Protein AF-A0A7M5XB17-F1 (afdb_monomer)

Radius of gyration: 28.09 Å; Cα contacts (8 Å, |Δi|>4): 141; chains: 1; bounding box: 63×105×48 Å

pLDDT: mean 83.52, std 18.63, range [27.09, 98.06]

Foldseek 3Di:
DDDDDDDDDDDDDDDDDPDDDDDPVRVVVVVVVVVVVVVLVVLVVQLVVQLPDVVRPLVSLVVSCPPPCHNVALVSCLRNLCVNLVHDPVPFDDDDPPVVLVVLLVPDPCNVVLLVLLVVCLVVDDDPPDPVVSVVLSVLLSSLVSVLCSVCVQFADDRCLSVQLSVLCVRNNRRVSSRSSNSCCVPVCVQVRHPDCPSVVVVVVVVLVVCCVVPVPVSVVVVD

Sequence (224 aa):
MNTAASKKRTTSSTKSKTGKQPTRHSARHDVASQQKETQIRKKIKRLNDALDGDPVDIELLRRMMITADGSVTDDLRCKVWPKLLNVDVFNKPKKKKADEELKEFQSNIWWHQVNLDVSRAHRRFPVGSRMSRKRVLQQQLTNIIMRVLCRHPELHYYQGYHDIAVTLLRVVGEELAFSLLEQLSTNHIRDFMDKNMNRTNRMLSLFYAVLSKVDQQLEQFLLR

Mean predicted aligned error: 10.63 Å

InterPro domains:
  IPR000195 Rab-GAP-TBC domain [PF00566] (74-222)
  IPR000195 Rab-GAP-TBC domain [PS50086] (71-224)
  IPR035969 Rab-GAP-TBC domain superfamily [SSF47923] (51-218)
  IPR045913 GTPase-activating protein TBC20/Gyp8-like [PTHR20913] (7-222)

Organism: NCBI:txid252671

Secondary structure (DSSP, 8-state):
--------------------PPPHHHHHHHHHHHHHHHHHHHHHHHHHHHHHSSS--HHHHHHHHHSTT-SS-HHHHHHHHHHHTT--SSS---PPPHHHHHHHHHHSTTHHHHHHHHHHGGGGSPTT--HHHHHHHHHHHHHHHHHHHHH-TTPPP-TTHHHHHHHHHHHH-HHHHHHHHHHIIIIITGGGGSSSTHHHHHHHHHHHHHHHHH-HHHHHHHH-

Solvent-accessible surface area (backbone atoms only — not comparable to full-atom values): 13473 Å² total; per-residue (Å²): 142,87,84,89,81,89,81,92,79,90,77,90,79,87,81,82,83,81,80,77,78,79,52,76,69,54,55,52,51,51,52,54,52,52,51,52,52,51,52,50,52,54,49,53,49,54,52,49,57,30,64,73,36,88,77,57,41,60,66,60,51,53,58,52,46,70,41,96,71,36,66,85,44,52,76,52,41,58,60,47,51,35,62,76,67,71,48,65,87,82,70,67,79,85,79,68,57,70,70,60,47,51,54,57,37,67,70,39,89,57,39,65,60,51,53,54,52,51,62,67,48,59,82,79,51,71,87,89,62,55,71,67,59,52,52,51,52,42,53,47,46,51,50,38,54,41,53,41,43,70,75,37,73,80,51,36,91,51,96,63,56,64,61,56,50,49,54,36,34,73,53,48,32,60,72,53,23,31,58,52,47,42,54,35,45,75,56,83,48,28,52,69,18,39,93,52,61,65,57,42,51,59,58,54,54,48,50,57,60,54,34,49,75,76,40,50,70,60,41,56,63,74,75,106

Structure (mmCIF, N/CA/C/O backbone):
data_AF-A0A7M5XB17-F1
#
_entry.id   AF-A0A7M5XB17-F1
#
loop_
_atom_site.group_PDB
_atom_site.id
_atom_site.type_symbol
_atom_site.label_atom_id
_atom_site.label_alt_id
_atom_site.label_comp_id
_atom_site.label_asym_id
_atom_site.label_entity_id
_atom_site.label_seq_id
_atom_site.pdbx_PDB_ins_code
_atom_site.Cartn_x
_atom_site.Cartn_y
_atom_site.Cartn_z
_atom_site.occupancy
_atom_site.B_iso_or_equiv
_atom_site.auth_seq_id
_atom_site.auth_comp_id
_atom_site.auth_asym_id
_atom_site.auth_atom_id
_atom_site.pdbx_PDB_model_num
ATOM 1 N N . MET A 1 1 ? -29.953 83.563 14.178 1.00 34.59 1 MET A N 1
ATOM 2 C CA . MET A 1 1 ? -29.031 82.458 13.845 1.00 34.59 1 MET A CA 1
ATOM 3 C C . MET A 1 1 ? -28.344 82.019 15.126 1.00 34.59 1 MET A C 1
ATOM 5 O O . MET A 1 1 ? -27.523 82.768 15.624 1.00 34.59 1 MET A O 1
ATOM 9 N N . ASN A 1 2 ? -28.736 80.882 15.703 1.00 27.09 2 ASN A N 1
ATOM 10 C CA . ASN A 1 2 ? -27.903 80.141 16.650 1.00 27.09 2 ASN A CA 1
ATOM 11 C C . ASN A 1 2 ? -28.349 78.679 16.665 1.00 27.09 2 ASN A C 1
ATOM 13 O O . ASN A 1 2 ? -29.540 78.373 16.704 1.00 27.09 2 ASN A O 1
ATOM 17 N N . THR A 1 3 ? -27.357 77.815 16.516 1.00 31.70 3 THR A N 1
ATOM 18 C CA . THR A 1 3 ? -27.447 76.429 16.067 1.00 31.70 3 THR A CA 1
ATOM 19 C C . THR A 1 3 ? -27.591 75.465 17.243 1.00 31.70 3 THR A C 1
ATOM 21 O O . THR A 1 3 ? -27.106 75.710 18.344 1.00 31.70 3 THR A O 1
ATOM 24 N N . ALA A 1 4 ? -28.283 74.362 16.972 1.00 32.06 4 ALA A N 1
ATOM 25 C CA . ALA A 1 4 ? -28.690 73.319 17.898 1.00 32.06 4 ALA A CA 1
ATOM 26 C C . ALA A 1 4 ? -27.535 72.476 18.472 1.00 32.06 4 ALA A C 1
ATOM 28 O O . ALA A 1 4 ? -26.568 72.164 17.779 1.00 32.06 4 ALA A O 1
ATOM 29 N N . ALA A 1 5 ? -27.726 72.000 19.708 1.00 32.62 5 ALA A N 1
ATOM 30 C CA . ALA A 1 5 ? -26.977 70.900 20.305 1.00 32.62 5 ALA A CA 1
ATOM 31 C C . ALA A 1 5 ? -27.921 69.765 20.741 1.00 32.62 5 ALA A C 1
ATOM 33 O O . ALA A 1 5 ? -29.011 69.973 21.271 1.00 32.62 5 ALA A O 1
ATOM 34 N N . SER A 1 6 ? -27.442 68.557 20.463 1.00 31.14 6 SER A N 1
ATOM 35 C CA . SER A 1 6 ? -28.065 67.236 20.527 1.00 31.14 6 SER A CA 1
ATOM 36 C C . SER A 1 6 ? -28.554 66.795 21.919 1.00 31.14 6 SER A C 1
ATOM 38 O O . SER A 1 6 ? -27.863 66.990 22.919 1.00 31.14 6 SER A O 1
ATOM 40 N N . LYS A 1 7 ? -29.688 66.076 21.977 1.00 34.50 7 LYS A N 1
ATOM 41 C CA . LYS A 1 7 ? -30.037 65.192 23.104 1.00 34.50 7 LYS A CA 1
ATOM 42 C C . LYS A 1 7 ? -30.633 63.868 22.611 1.00 34.50 7 LYS A C 1
ATOM 44 O O . LYS A 1 7 ? -31.582 63.831 21.834 1.00 34.50 7 LYS A O 1
ATOM 49 N N . LYS A 1 8 ? -30.006 62.789 23.089 1.00 32.56 8 LYS A N 1
ATOM 50 C CA . LYS A 1 8 ? -30.253 61.365 22.822 1.00 32.56 8 LYS A CA 1
ATOM 51 C C . LYS A 1 8 ? -31.700 60.951 23.109 1.00 32.56 8 LYS A C 1
ATOM 53 O O . LYS A 1 8 ? -32.247 61.307 24.149 1.00 32.56 8 LYS A O 1
ATOM 58 N N . ARG A 1 9 ? -32.255 60.095 22.245 1.00 30.69 9 ARG A N 1
ATOM 59 C CA . ARG A 1 9 ? -33.517 59.380 22.467 1.00 30.69 9 ARG A CA 1
ATOM 60 C C . ARG A 1 9 ? -33.259 57.875 22.374 1.00 30.69 9 ARG A C 1
ATOM 62 O O . ARG A 1 9 ? -32.914 57.353 21.319 1.00 30.69 9 ARG A O 1
ATOM 69 N N . THR A 1 10 ? -33.367 57.207 23.513 1.00 31.83 10 THR A N 1
ATOM 70 C CA . THR A 1 10 ? -33.374 55.752 23.674 1.00 31.83 10 THR A CA 1
ATOM 71 C C . THR A 1 10 ? -34.689 55.190 23.135 1.00 31.83 10 THR A C 1
ATOM 73 O O . THR A 1 10 ? -35.760 55.656 23.512 1.00 31.83 10 THR A O 1
ATOM 76 N N . THR A 1 11 ? -34.624 54.181 22.263 1.00 32.50 11 THR A N 1
ATOM 77 C CA . THR A 1 11 ? -35.778 53.331 21.937 1.00 32.50 11 THR A CA 1
ATOM 78 C C . THR A 1 11 ? -35.355 51.866 21.968 1.00 32.50 11 THR A C 1
ATOM 80 O O . THR A 1 11 ? -34.396 51.445 21.324 1.00 32.50 11 THR A O 1
ATOM 83 N N . SER A 1 12 ? -36.052 51.117 22.813 1.00 30.12 12 SER A N 1
ATOM 84 C CA . SER A 1 12 ? -36.003 49.674 22.987 1.00 30.12 12 SER A CA 1
ATOM 85 C C . SER A 1 12 ? -36.711 48.983 21.817 1.00 30.12 12 SER A C 1
ATOM 87 O O . SER A 1 12 ? -37.840 49.328 21.480 1.00 30.12 12 SER A O 1
ATOM 89 N N . SER A 1 13 ? -36.068 47.981 21.212 1.00 31.17 13 SER A N 1
ATOM 90 C CA . SER A 1 13 ? -36.695 47.081 20.237 1.00 31.17 13 SER A CA 1
ATOM 91 C C . SER A 1 13 ? -36.546 45.637 20.707 1.00 31.17 13 SER A C 1
ATOM 93 O O . SER A 1 13 ? -35.457 45.062 20.749 1.00 31.17 13 SER A O 1
ATOM 95 N N . THR A 1 14 ? -37.678 45.082 21.116 1.00 31.88 14 THR A N 1
ATOM 96 C CA . THR A 1 14 ? -37.918 43.709 21.546 1.00 31.88 14 THR A CA 1
ATOM 97 C C . THR A 1 14 ? -37.779 42.766 20.345 1.00 31.88 1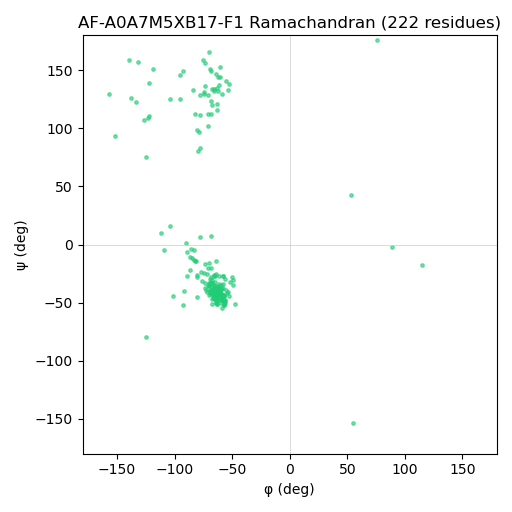4 THR A C 1
ATOM 99 O O . THR A 1 14 ? -38.609 42.785 19.440 1.00 31.88 14 THR A O 1
ATOM 102 N N . LYS A 1 15 ? -36.746 41.911 20.321 1.00 36.62 15 LYS A N 1
ATOM 103 C CA . LYS A 1 15 ? -36.663 40.785 19.371 1.00 36.62 15 LYS A CA 1
ATOM 104 C C . LYS A 1 15 ? -37.477 39.603 19.898 1.00 36.62 15 LYS A C 1
ATOM 106 O O . LYS A 1 15 ? -37.112 38.974 20.891 1.00 36.62 15 LYS A O 1
ATOM 111 N N . SER A 1 16 ? -38.566 39.296 19.205 1.00 32.31 16 SER A N 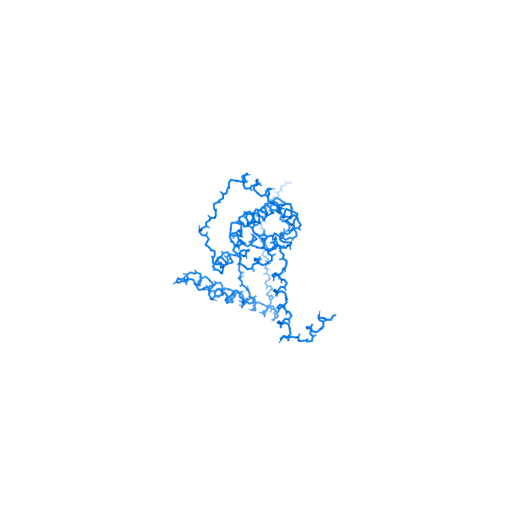1
ATOM 112 C CA . SER A 1 16 ? -39.373 38.089 19.363 1.00 32.31 16 SER A CA 1
ATOM 113 C C . SER A 1 16 ? -38.554 36.838 19.009 1.00 32.31 16 SER A C 1
ATOM 115 O O . SER A 1 16 ? -38.044 36.686 17.900 1.00 32.31 16 SER A O 1
ATOM 117 N N . LYS A 1 17 ? -38.419 35.916 19.969 1.00 41.28 17 LYS A N 1
ATOM 118 C CA . LYS A 1 17 ? -37.903 34.559 19.743 1.00 41.28 17 LYS A CA 1
ATOM 119 C C . LYS A 1 17 ? -39.033 33.692 19.184 1.00 41.28 17 LYS A C 1
ATOM 121 O O . LYS A 1 17 ? -39.838 33.165 19.943 1.00 41.28 17 LYS A O 1
ATOM 126 N N . THR A 1 18 ? -39.087 33.502 17.870 1.00 35.75 18 THR A N 1
ATOM 127 C CA . THR A 1 18 ? -39.872 32.411 17.275 1.00 35.75 18 THR A CA 1
ATOM 128 C C . THR A 1 18 ? -39.084 31.109 17.406 1.00 35.75 18 THR A C 1
ATOM 130 O O . THR A 1 18 ? -38.188 30.831 16.607 1.00 35.75 18 THR A O 1
ATOM 133 N N . GLY A 1 19 ? -39.393 30.320 18.436 1.00 43.94 19 GLY A N 1
ATOM 134 C CA . GLY A 1 19 ? -38.917 28.946 18.567 1.00 43.94 19 GLY A CA 1
ATOM 135 C C . GLY A 1 19 ? -39.606 28.052 17.539 1.00 43.94 19 GLY A C 1
ATOM 136 O O . GLY A 1 19 ? -40.758 27.671 17.721 1.00 43.94 19 GLY A O 1
ATOM 137 N N . LYS A 1 20 ? -38.910 27.714 16.449 1.00 47.75 20 LYS A N 1
ATOM 138 C CA . LYS A 1 20 ? -39.320 26.613 15.567 1.00 47.75 20 LYS A CA 1
ATOM 139 C C . LYS A 1 20 ? -39.080 25.297 16.312 1.00 47.75 20 LYS A C 1
ATOM 141 O O . LYS A 1 20 ? -37.931 24.949 16.568 1.00 47.75 20 LYS A O 1
ATOM 146 N N . GLN A 1 21 ? -40.150 24.584 16.667 1.00 49.44 21 GLN A N 1
ATOM 147 C CA . GLN A 1 21 ? -40.042 23.207 17.153 1.00 49.44 21 GLN A CA 1
ATOM 148 C C . GLN A 1 21 ? -39.475 22.313 16.036 1.00 49.44 21 GLN A C 1
ATOM 150 O O . GLN A 1 21 ? -39.919 22.423 14.888 1.00 49.44 21 GLN A O 1
ATOM 155 N N . PRO A 1 22 ? -38.499 21.439 16.334 1.00 51.62 22 PRO A N 1
ATOM 156 C CA . PRO A 1 22 ? -37.933 20.539 15.341 1.00 51.62 22 PRO A CA 1
ATOM 157 C C . PRO A 1 22 ? -38.999 19.541 14.877 1.00 51.62 22 PRO A C 1
ATOM 159 O O . PRO A 1 22 ? -39.710 18.934 15.677 1.00 51.62 22 PRO A O 1
ATOM 162 N N . THR A 1 23 ? -39.123 19.370 13.562 1.00 60.00 23 THR A N 1
ATOM 163 C CA . THR A 1 23 ? -40.040 18.393 12.968 1.00 60.00 23 THR A CA 1
ATOM 164 C C . THR A 1 23 ? -39.619 16.972 13.370 1.00 60.00 23 THR A C 1
ATOM 166 O O . THR A 1 23 ? -38.429 16.680 13.504 1.00 60.00 23 THR A O 1
ATOM 169 N N . ARG A 1 24 ? -40.577 16.045 13.541 1.00 58.78 24 ARG A N 1
ATOM 170 C CA . ARG A 1 24 ? -40.321 14.632 13.923 1.00 5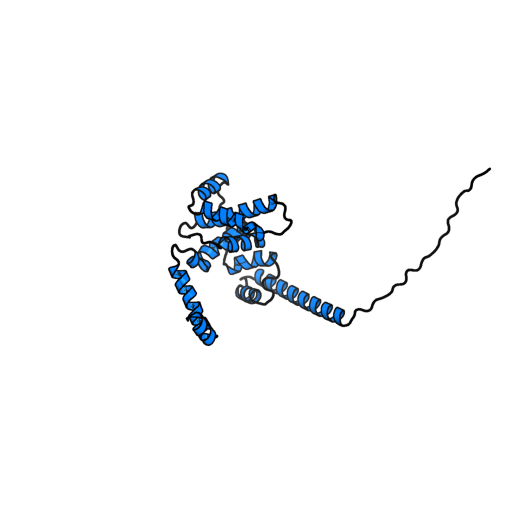8.78 24 ARG A CA 1
ATOM 171 C C . ARG A 1 24 ? -39.258 13.933 13.058 1.00 58.78 24 ARG A C 1
ATOM 173 O O . ARG A 1 24 ? -38.587 13.021 13.536 1.00 58.78 24 ARG A O 1
ATOM 180 N N . HIS A 1 25 ? -39.102 14.359 11.805 1.00 56.00 25 HIS A N 1
ATOM 181 C CA . HIS A 1 25 ? -38.084 13.849 10.887 1.00 56.00 25 HIS A CA 1
ATOM 182 C C . HIS A 1 25 ? -36.666 14.348 11.221 1.00 56.00 25 HIS A C 1
ATOM 184 O O . HIS A 1 25 ? -35.727 13.559 11.144 1.00 56.00 25 HIS A O 1
ATOM 190 N N . SER A 1 26 ? -36.522 15.609 11.653 1.00 61.66 26 SER A N 1
ATOM 191 C CA . SER A 1 26 ? -35.251 16.188 12.122 1.00 61.66 26 SER A CA 1
ATOM 192 C C . SER A 1 26 ? -34.786 15.496 13.400 1.00 61.66 26 SER A C 1
ATOM 194 O O . SER A 1 26 ? -33.663 15.014 13.467 1.00 61.66 26 SER A O 1
ATOM 196 N N . ALA A 1 27 ? -35.692 15.323 14.369 1.00 62.41 27 ALA A N 1
ATOM 197 C CA . ALA A 1 27 ? -35.365 14.685 15.644 1.00 62.41 27 ALA A CA 1
ATOM 198 C C . ALA A 1 27 ? -34.893 13.225 15.483 1.00 62.41 27 ALA A C 1
ATOM 200 O O . ALA A 1 27 ? -33.983 12.786 16.180 1.00 62.41 27 ALA A O 1
ATOM 201 N N . ARG A 1 28 ? -35.475 12.460 14.546 1.00 61.84 28 ARG A N 1
ATOM 202 C CA . ARG A 1 28 ? -35.026 11.086 14.245 1.00 61.84 28 ARG A CA 1
ATOM 203 C C . ARG A 1 28 ? -33.649 11.047 13.581 1.00 61.84 28 ARG A C 1
ATOM 205 O O . ARG A 1 28 ? -32.858 10.162 13.899 1.00 61.84 28 ARG A O 1
ATOM 212 N N . HIS A 1 29 ? -33.367 11.990 12.682 1.00 65.00 29 HIS A N 1
ATOM 213 C CA . HIS A 1 29 ? -32.057 12.107 12.045 1.00 65.00 29 HIS A CA 1
ATOM 214 C C . HIS A 1 29 ? -30.975 12.490 13.068 1.00 65.00 29 HIS A C 1
ATOM 216 O O . HIS A 1 29 ? -29.898 11.897 13.072 1.00 65.00 29 HIS A O 1
ATOM 222 N N . ASP A 1 30 ? -31.283 13.401 13.992 1.00 71.81 30 ASP A N 1
ATOM 223 C CA . ASP A 1 30 ? -30.366 13.827 15.056 1.00 71.81 30 ASP A CA 1
ATOM 224 C C . ASP A 1 30 ? -30.031 12.686 16.031 1.00 71.81 30 ASP A C 1
ATOM 226 O O . ASP A 1 30 ? -28.862 12.472 16.360 1.00 71.81 30 ASP A O 1
ATOM 230 N N . VAL A 1 31 ? -31.024 11.877 16.421 1.00 73.06 31 VAL A N 1
ATOM 231 C CA . VAL A 1 31 ? -30.808 10.701 17.285 1.00 73.06 31 VAL A CA 1
ATOM 232 C C . VAL A 1 31 ? -29.971 9.626 16.581 1.00 73.06 31 VAL A C 1
ATOM 234 O O . VAL A 1 31 ? -29.038 9.089 17.179 1.00 73.06 31 VAL A O 1
ATOM 237 N N . ALA A 1 32 ? -30.248 9.326 15.308 1.00 73.50 32 ALA A N 1
ATOM 238 C CA . ALA A 1 32 ? -29.462 8.357 14.538 1.00 73.50 32 ALA A CA 1
ATOM 239 C C . ALA A 1 32 ? -28.002 8.817 14.348 1.00 73.50 32 ALA A C 1
ATOM 241 O O . ALA A 1 32 ? -27.068 8.018 14.460 1.00 73.50 32 ALA A O 1
ATOM 242 N N . SER A 1 33 ? -27.798 10.120 14.133 1.00 75.44 33 SER A N 1
ATOM 243 C CA . SER A 1 33 ? -26.473 10.741 14.013 1.00 75.44 33 SER A CA 1
ATOM 244 C C . SER A 1 33 ? -25.676 10.632 15.318 1.00 75.44 33 SER A C 1
ATOM 246 O O . SER A 1 33 ? -24.521 10.204 15.306 1.00 75.44 33 SER A O 1
ATOM 248 N N . GLN A 1 34 ? -26.310 10.925 16.457 1.00 78.25 34 GLN A N 1
ATOM 249 C CA . GLN A 1 34 ? -25.699 10.800 17.787 1.00 78.25 34 GLN A CA 1
ATOM 250 C C . GLN A 1 34 ? -25.371 9.347 18.158 1.00 78.25 34 GLN A C 1
ATOM 252 O O . GLN A 1 34 ? -24.326 9.067 18.757 1.00 78.25 34 GLN A O 1
ATOM 257 N N . GLN A 1 35 ? -26.237 8.398 17.791 1.00 80.00 35 GLN A N 1
ATOM 258 C CA . GLN A 1 35 ? -25.988 6.973 18.014 1.00 80.00 35 GLN A CA 1
ATOM 259 C C . GLN A 1 35 ? -24.770 6.490 17.225 1.00 80.00 35 GLN A C 1
ATOM 261 O O . GLN A 1 35 ? -23.906 5.817 17.792 1.00 80.00 35 GLN A O 1
ATOM 266 N N . LYS A 1 36 ? -24.659 6.882 15.951 1.00 82.00 36 LYS A N 1
ATOM 267 C CA . LYS A 1 36 ? -23.503 6.559 15.110 1.00 82.00 36 LYS A CA 1
ATOM 268 C C . LYS A 1 36 ? -22.209 7.141 15.679 1.00 82.00 36 LYS A C 1
ATOM 270 O O . LYS A 1 36 ? -21.219 6.426 15.808 1.00 82.00 36 LYS A O 1
ATOM 275 N N . GLU A 1 37 ? -22.222 8.401 16.105 1.00 84.50 37 GLU A N 1
ATOM 276 C CA . GLU A 1 37 ? -21.055 9.032 16.727 1.00 84.50 37 GLU A CA 1
ATOM 277 C C . GLU A 1 37 ? -20.624 8.312 18.017 1.00 84.50 37 GLU A C 1
ATOM 279 O O . GLU A 1 37 ? -19.438 8.070 18.251 1.00 84.50 37 GLU A O 1
ATOM 284 N N . THR A 1 38 ? -21.588 7.887 18.834 1.00 86.94 38 THR A N 1
ATOM 285 C CA . THR A 1 38 ? -21.318 7.121 20.058 1.00 86.94 38 THR A CA 1
ATOM 286 C C . THR A 1 38 ? -20.684 5.762 19.751 1.00 86.94 38 THR A C 1
ATOM 288 O O . THR A 1 38 ? -19.745 5.350 20.437 1.00 86.94 38 THR A O 1
ATOM 291 N N . GLN A 1 39 ? -21.165 5.060 18.720 1.00 86.19 39 GLN A N 1
ATOM 292 C CA . GLN A 1 39 ? -20.574 3.793 18.276 1.00 86.19 39 GLN A CA 1
ATOM 293 C C . GLN A 1 39 ? -19.133 3.985 17.794 1.00 86.19 39 GLN A C 1
ATOM 295 O O . GLN A 1 39 ? -18.240 3.244 18.210 1.00 86.19 39 GLN A O 1
ATOM 300 N N . ILE A 1 40 ? -18.891 5.035 17.009 1.00 85.69 40 ILE A N 1
ATOM 301 C CA . ILE A 1 40 ? -17.561 5.403 16.527 1.00 85.69 40 ILE A CA 1
ATOM 302 C C . ILE A 1 40 ? -16.600 5.675 17.695 1.00 85.69 40 ILE A C 1
ATOM 304 O O . ILE A 1 40 ? -15.500 5.123 17.731 1.00 85.69 40 ILE A O 1
ATOM 308 N N . ARG A 1 41 ? -17.013 6.463 18.695 1.00 87.69 41 ARG A N 1
ATOM 309 C CA . ARG A 1 41 ? -16.187 6.757 19.882 1.00 87.69 41 ARG A CA 1
ATOM 310 C C . ARG A 1 41 ? -15.846 5.494 20.674 1.00 87.69 41 ARG A C 1
ATOM 312 O O . ARG A 1 41 ? -14.695 5.305 21.064 1.00 87.69 41 ARG A O 1
ATOM 319 N N . LYS A 1 42 ? -16.819 4.596 20.873 1.00 89.69 42 LYS A N 1
ATOM 320 C CA . LYS A 1 42 ? -16.593 3.294 21.529 1.00 89.69 42 LYS A CA 1
ATOM 321 C C . LYS A 1 42 ? -15.592 2.437 20.751 1.00 89.69 42 LYS A C 1
ATOM 323 O O . LYS A 1 42 ? -14.739 1.795 21.358 1.00 89.69 42 LYS A O 1
ATOM 328 N N . LYS A 1 43 ? -15.680 2.447 19.419 1.00 88.06 43 LYS A N 1
ATOM 329 C CA . LYS A 1 43 ? -14.755 1.739 18.531 1.00 88.06 43 LYS A CA 1
ATOM 330 C C . LYS A 1 43 ? -13.335 2.298 18.612 1.00 88.06 43 LYS A C 1
ATOM 332 O O . LYS A 1 43 ? -12.409 1.512 18.780 1.00 88.06 43 LYS A O 1
ATOM 337 N N . ILE A 1 44 ? -13.169 3.624 18.558 1.00 90.00 44 ILE A N 1
ATOM 338 C CA . ILE A 1 44 ? -11.865 4.286 18.740 1.00 90.00 44 ILE A CA 1
ATOM 339 C C . ILE A 1 44 ? -11.250 3.879 20.079 1.00 90.00 44 ILE A C 1
ATOM 341 O O . ILE A 1 44 ? -10.090 3.484 20.115 1.00 90.00 44 ILE A O 1
ATOM 345 N N . LYS A 1 45 ? -12.032 3.940 21.166 1.00 91.94 45 LYS A N 1
ATOM 346 C CA . LYS A 1 45 ? -11.551 3.569 22.499 1.00 91.94 45 LYS A CA 1
ATOM 347 C C . LYS A 1 45 ? -11.019 2.136 22.519 1.00 91.94 45 LYS A C 1
ATOM 349 O O . LYS A 1 45 ? -9.865 1.936 22.855 1.00 91.94 45 LYS A O 1
ATOM 354 N N . ARG A 1 46 ? -11.812 1.169 22.047 1.00 91.62 46 ARG A N 1
ATOM 355 C CA . ARG A 1 46 ? -11.395 -0.242 21.971 1.00 91.62 46 ARG A CA 1
ATOM 356 C C . ARG A 1 46 ? -10.143 -0.461 21.121 1.00 91.62 46 ARG A C 1
ATOM 358 O O . ARG A 1 46 ? -9.338 -1.315 21.458 1.00 91.62 46 ARG A O 1
ATOM 365 N N . LEU A 1 47 ? -10.000 0.270 20.013 1.00 92.12 47 LEU A N 1
ATOM 366 C CA . LEU A 1 47 ? -8.803 0.189 19.173 1.00 92.12 47 LEU A CA 1
ATOM 367 C C . LEU A 1 47 ? -7.564 0.717 19.904 1.00 92.12 47 LEU A C 1
ATOM 369 O O . LEU A 1 47 ? -6.517 0.095 19.803 1.00 92.12 47 LEU A O 1
ATOM 373 N N . ASN A 1 48 ? -7.677 1.827 20.638 1.00 93.12 48 ASN A N 1
ATOM 374 C CA . ASN A 1 48 ? -6.568 2.336 21.449 1.00 93.12 48 ASN A CA 1
ATOM 375 C C . ASN A 1 48 ? -6.242 1.383 22.604 1.00 93.12 48 ASN A C 1
ATOM 377 O O . ASN A 1 48 ? -5.089 1.010 22.742 1.00 93.12 48 ASN A O 1
ATOM 381 N N . ASP A 1 49 ? -7.250 0.896 23.336 1.00 94.31 49 ASP A N 1
ATOM 382 C CA . ASP A 1 49 ? -7.053 -0.074 24.422 1.00 94.31 49 ASP A CA 1
ATOM 383 C C . ASP A 1 49 ? -6.307 -1.332 23.914 1.00 94.31 49 ASP A C 1
ATOM 385 O O . ASP A 1 49 ? -5.419 -1.850 24.584 1.00 94.31 49 ASP A O 1
ATOM 389 N N . ALA A 1 50 ? -6.622 -1.799 22.698 1.00 94.00 50 ALA A N 1
ATOM 390 C CA . ALA A 1 50 ? -5.939 -2.925 22.055 1.00 94.00 50 ALA A CA 1
ATOM 391 C C . ALA A 1 50 ? -4.494 -2.610 21.627 1.00 94.00 50 ALA A C 1
ATOM 393 O O . ALA A 1 50 ? -3.643 -3.497 21.651 1.00 94.00 50 ALA A O 1
ATOM 394 N N . LEU A 1 51 ? -4.233 -1.370 21.195 1.00 92.88 51 LEU A N 1
ATOM 395 C CA . LEU A 1 51 ? -2.904 -0.887 20.806 1.00 92.88 51 LEU A CA 1
ATOM 396 C C . LEU A 1 51 ? -1.985 -0.665 22.011 1.00 92.88 51 LEU A C 1
ATOM 398 O O . LEU A 1 51 ? -0.779 -0.848 21.871 1.00 92.88 51 LEU A O 1
ATOM 402 N N . ASP A 1 52 ? -2.557 -0.265 23.146 1.00 93.94 52 ASP A N 1
ATOM 403 C CA . ASP A 1 52 ? -1.839 0.033 24.387 1.00 93.94 52 ASP A CA 1
ATOM 404 C C . ASP A 1 52 ? -1.580 -1.231 25.234 1.00 93.94 52 ASP A C 1
ATOM 406 O O . ASP A 1 52 ? -0.804 -1.188 26.187 1.00 93.94 52 ASP A O 1
ATOM 410 N N . GLY A 1 53 ? -2.218 -2.358 24.897 1.00 92.50 53 GLY A N 1
ATOM 411 C CA . GLY A 1 53 ? -1.996 -3.649 25.551 1.00 92.50 53 GLY A CA 1
ATOM 412 C C . GLY A 1 53 ? -0.616 -4.253 25.264 1.00 92.50 53 GLY A C 1
ATOM 413 O O . GLY A 1 53 ? -0.049 -4.056 24.187 1.00 92.50 53 GLY A O 1
ATOM 414 N N . ASP A 1 54 ? -0.104 -5.038 26.217 1.00 90.00 54 ASP A N 1
ATOM 415 C CA . ASP A 1 54 ? 1.137 -5.810 26.085 1.00 90.00 54 ASP A CA 1
ATOM 416 C C . ASP A 1 54 ? 0.886 -7.300 26.422 1.00 90.00 54 ASP A C 1
ATOM 418 O O . ASP A 1 54 ? 0.642 -7.625 27.588 1.00 90.00 54 ASP A O 1
ATOM 422 N N . PRO A 1 55 ? 0.873 -8.214 25.428 1.00 90.12 55 PRO A N 1
ATOM 423 C CA . PRO A 1 55 ? 1.095 -7.959 24.005 1.00 90.12 55 PRO A CA 1
ATOM 424 C C . PRO A 1 55 ? -0.100 -7.257 23.336 1.00 90.12 55 PRO A C 1
ATOM 426 O O . PRO A 1 55 ? -1.248 -7.395 23.759 1.00 90.12 55 PRO A O 1
ATOM 429 N N . VAL A 1 56 ? 0.170 -6.551 22.234 1.00 93.38 56 VAL A N 1
ATOM 430 C CA . VAL A 1 56 ? -0.863 -5.899 21.409 1.00 93.38 56 VAL A CA 1
ATOM 431 C C . VAL A 1 56 ? -1.867 -6.940 20.894 1.00 93.38 56 VAL A C 1
ATOM 433 O O . VAL A 1 56 ? -1.472 -7.930 20.274 1.00 93.38 56 VAL A O 1
ATOM 436 N N . ASP A 1 57 ? -3.170 -6.697 21.072 1.00 94.69 57 ASP A N 1
ATOM 437 C CA . ASP A 1 57 ? -4.231 -7.621 20.634 1.00 94.69 57 ASP A CA 1
ATOM 438 C C . ASP A 1 57 ? -4.504 -7.494 19.122 1.00 94.69 57 ASP A C 1
ATOM 440 O O . ASP A 1 57 ? -5.445 -6.836 18.664 1.00 94.69 57 ASP A O 1
ATOM 444 N N . ILE A 1 58 ? -3.654 -8.140 18.321 1.00 94.12 58 ILE A N 1
ATOM 445 C CA . ILE A 1 58 ? -3.735 -8.138 16.852 1.00 94.12 58 ILE A CA 1
ATOM 446 C C . ILE A 1 58 ? -5.069 -8.701 16.345 1.00 94.12 58 ILE A C 1
ATOM 448 O O . ILE A 1 58 ? -5.593 -8.229 15.332 1.00 94.12 58 ILE A O 1
ATOM 452 N N . GLU A 1 59 ? -5.641 -9.688 17.032 1.00 93.25 59 GLU A N 1
ATOM 453 C CA . GLU A 1 59 ? -6.874 -10.338 16.592 1.00 93.25 59 GLU A CA 1
ATOM 454 C C . GLU A 1 59 ? -8.085 -9.416 16.776 1.00 93.25 59 GLU A C 1
ATOM 456 O O . GLU A 1 59 ? -8.926 -9.282 15.881 1.00 93.25 59 GLU A O 1
ATOM 461 N N . LEU A 1 60 ? -8.148 -8.686 17.893 1.00 92.31 60 LEU A N 1
ATOM 462 C CA . LEU A 1 60 ? -9.138 -7.631 18.072 1.00 92.31 60 LEU A CA 1
ATOM 463 C C . LEU A 1 60 ? -8.975 -6.526 17.027 1.00 92.31 60 LEU A C 1
ATOM 465 O O . LEU A 1 60 ? -9.981 -6.109 16.445 1.00 92.31 60 LEU A O 1
ATOM 469 N N . LEU A 1 61 ? -7.744 -6.092 16.731 1.00 92.44 61 LEU A N 1
ATOM 470 C CA . LEU A 1 61 ? -7.499 -5.109 15.672 1.00 92.44 61 LEU A CA 1
ATOM 471 C C . LEU A 1 61 ? -8.044 -5.598 14.321 1.00 92.44 61 LEU A C 1
ATOM 473 O O . LEU A 1 61 ? -8.796 -4.866 13.676 1.00 92.44 61 LEU A O 1
ATOM 477 N N . ARG A 1 62 ? -7.756 -6.845 13.919 1.00 91.62 62 ARG A N 1
ATOM 478 C CA . ARG A 1 62 ? -8.273 -7.441 12.670 1.00 91.62 62 ARG A CA 1
ATOM 479 C C . ARG A 1 62 ? -9.796 -7.432 12.614 1.00 91.62 62 ARG A C 1
ATOM 481 O O . ARG A 1 62 ? -10.366 -6.895 11.665 1.00 91.62 62 ARG A O 1
ATOM 488 N N . ARG A 1 63 ? -10.465 -7.952 13.649 1.00 90.81 63 ARG A N 1
ATOM 489 C CA . ARG A 1 63 ? -11.938 -7.982 13.710 1.00 90.81 63 ARG A CA 1
ATOM 490 C C . ARG A 1 63 ? -12.538 -6.582 13.607 1.00 90.81 63 ARG A C 1
ATOM 492 O O . ARG A 1 63 ? -13.495 -6.362 12.867 1.00 90.81 63 ARG A O 1
ATOM 499 N N . MET A 1 64 ? -11.957 -5.614 14.312 1.00 87.69 64 MET A N 1
ATOM 500 C CA . MET A 1 64 ? -12.452 -4.238 14.327 1.00 87.69 64 MET A CA 1
ATOM 501 C C . MET A 1 64 ? -12.286 -3.539 12.972 1.00 87.69 64 MET A C 1
ATOM 503 O O . MET A 1 64 ? -13.137 -2.721 12.607 1.00 87.69 64 MET A O 1
ATOM 507 N N . MET A 1 65 ? -11.257 -3.892 12.201 1.00 85.81 65 MET A N 1
ATOM 508 C CA . MET A 1 65 ? -11.035 -3.369 10.851 1.00 85.81 65 MET A CA 1
ATOM 509 C C . MET A 1 65 ? -12.030 -3.900 9.810 1.00 85.81 65 MET A C 1
ATOM 511 O O . MET A 1 65 ? -12.284 -3.199 8.835 1.00 85.81 65 MET A O 1
ATOM 515 N N . ILE A 1 66 ? -12.619 -5.082 10.025 1.00 87.19 66 ILE A N 1
ATOM 516 C CA . ILE A 1 66 ? -13.585 -5.709 9.100 1.00 87.19 66 ILE A CA 1
ATOM 517 C C . ILE A 1 66 ? -15.000 -5.121 9.248 1.00 87.19 66 ILE A C 1
ATOM 519 O O . ILE A 1 66 ? -15.772 -5.104 8.293 1.00 87.19 66 ILE A O 1
ATOM 523 N N . THR A 1 67 ? -15.364 -4.625 10.435 1.00 83.75 67 THR A N 1
ATOM 524 C CA . THR A 1 67 ? -16.704 -4.043 10.670 1.00 83.75 67 THR A CA 1
ATOM 525 C C . THR A 1 67 ? -16.983 -2.826 9.771 1.00 83.75 67 THR A C 1
ATOM 527 O O . THR A 1 67 ? -16.053 -2.114 9.402 1.00 83.75 67 THR A O 1
ATOM 530 N N . ALA A 1 68 ? -18.262 -2.557 9.466 1.00 68.50 68 ALA A N 1
ATOM 531 C CA . ALA A 1 68 ? -18.718 -1.618 8.425 1.00 68.50 68 ALA A CA 1
ATOM 532 C C . ALA A 1 68 ? -18.070 -0.216 8.436 1.00 68.50 68 ALA A C 1
ATOM 534 O O . ALA A 1 68 ? -17.900 0.387 7.381 1.00 68.50 68 ALA A O 1
ATOM 535 N N . ASP A 1 69 ? -17.673 0.297 9.603 1.00 69.69 69 ASP A N 1
ATOM 536 C CA . ASP A 1 69 ? -17.028 1.611 9.724 1.00 69.69 69 ASP A CA 1
ATOM 537 C C . ASP A 1 69 ? -15.494 1.594 9.505 1.00 69.69 69 ASP A C 1
ATOM 539 O O . ASP A 1 69 ? -14.858 2.645 9.561 1.00 69.69 69 ASP A O 1
ATOM 543 N N . GLY A 1 70 ? -14.867 0.424 9.305 1.00 68.31 70 GLY A N 1
ATOM 544 C CA . GLY A 1 70 ? -13.419 0.261 9.076 1.00 68.31 70 GLY A CA 1
ATOM 545 C C . GLY A 1 70 ? -12.531 0.883 10.168 1.00 68.31 70 GLY A C 1
ATOM 546 O O . GLY A 1 70 ? -12.948 1.042 11.316 1.00 68.31 70 GLY A O 1
ATOM 547 N N . SER A 1 71 ? -11.297 1.283 9.854 1.00 60.66 71 SER A N 1
ATOM 548 C CA . SER A 1 71 ? -10.572 2.221 10.730 1.00 60.66 71 SER A CA 1
ATOM 549 C C . SER A 1 71 ? -11.251 3.585 10.664 1.00 60.66 71 SER A C 1
ATOM 551 O O . SER A 1 71 ? -11.359 4.180 9.590 1.00 60.66 71 SER A O 1
ATOM 553 N N . VAL A 1 72 ? -11.650 4.095 11.819 1.00 75.44 72 VAL A N 1
ATOM 554 C CA . VAL A 1 72 ? -12.433 5.327 11.918 1.00 75.44 72 VAL A CA 1
ATOM 555 C C . VAL A 1 72 ? -11.680 6.548 11.366 1.00 75.44 72 VAL A C 1
ATOM 557 O O . VAL A 1 72 ? -12.293 7.413 10.747 1.00 75.44 72 VAL A O 1
ATOM 560 N N . THR A 1 73 ? -10.359 6.623 11.561 1.00 86.56 73 THR A N 1
ATOM 561 C CA . THR A 1 73 ? -9.531 7.783 11.184 1.00 86.56 73 THR A CA 1
ATOM 562 C C . THR A 1 73 ? -8.189 7.365 10.586 1.00 86.56 73 THR A C 1
ATOM 564 O O . THR A 1 73 ? -7.713 6.253 10.834 1.00 86.56 73 THR A O 1
ATOM 567 N N . ASP A 1 74 ? -7.558 8.268 9.827 1.00 89.25 74 ASP A N 1
ATOM 568 C CA . ASP A 1 74 ? -6.194 8.071 9.315 1.00 89.25 74 ASP A CA 1
ATOM 569 C C . ASP A 1 74 ? -5.175 7.952 10.458 1.00 89.25 74 ASP A C 1
ATOM 571 O O . ASP A 1 74 ? -4.319 7.074 10.414 1.00 89.25 74 ASP A O 1
ATOM 575 N N . ASP A 1 75 ? -5.338 8.711 11.548 1.00 89.94 75 ASP A N 1
ATOM 576 C CA . ASP A 1 75 ? -4.466 8.613 12.731 1.00 89.94 75 ASP A CA 1
ATOM 577 C C . ASP A 1 75 ? -4.452 7.206 13.342 1.00 89.94 75 ASP A C 1
ATOM 579 O O . ASP A 1 75 ? -3.414 6.717 13.791 1.00 89.94 75 ASP A O 1
ATOM 583 N N . LEU A 1 76 ? -5.605 6.528 13.346 1.00 91.31 76 LEU A N 1
ATOM 584 C CA . LEU A 1 76 ? -5.681 5.137 13.781 1.00 91.31 76 LEU A CA 1
ATOM 585 C C . LEU A 1 76 ? -5.050 4.194 12.756 1.00 91.31 76 LEU A C 1
ATOM 587 O O . LEU A 1 76 ? -4.350 3.269 13.158 1.00 91.31 76 LEU A O 1
ATOM 591 N N . ARG A 1 77 ? -5.234 4.427 11.448 1.00 92.38 77 ARG A N 1
ATOM 592 C CA . ARG A 1 77 ? -4.570 3.631 10.395 1.00 92.38 77 ARG A CA 1
ATOM 593 C C . ARG A 1 77 ? -3.050 3.670 10.549 1.00 92.38 77 ARG A C 1
ATOM 595 O O . ARG A 1 77 ? -2.424 2.615 10.504 1.00 92.38 77 ARG A O 1
ATOM 602 N N . CYS A 1 78 ? -2.482 4.844 10.831 1.00 93.00 78 CYS A N 1
ATOM 603 C CA . CYS A 1 78 ? -1.049 5.029 11.078 1.00 93.00 78 CYS A CA 1
ATOM 604 C C . CYS A 1 78 ? -0.505 4.155 12.216 1.00 93.00 78 CYS A C 1
ATOM 606 O O . CYS A 1 78 ? 0.659 3.769 12.179 1.00 93.00 78 CYS A O 1
ATOM 608 N N . LYS A 1 79 ? -1.331 3.826 13.216 1.00 92.56 79 LYS A N 1
ATOM 609 C CA . LYS A 1 79 ? -0.942 2.973 14.350 1.00 92.56 79 LYS A CA 1
ATOM 610 C C . LYS A 1 79 ? -1.249 1.496 14.109 1.00 92.56 79 LYS A C 1
ATOM 612 O O . LYS A 1 79 ? -0.455 0.633 14.467 1.00 92.56 79 LYS A O 1
ATOM 617 N N . VAL A 1 80 ? -2.398 1.203 13.502 1.00 93.81 80 VAL A N 1
ATOM 618 C CA . VAL A 1 80 ? -2.918 -0.161 13.343 1.00 93.81 80 VAL A CA 1
ATOM 619 C C . VAL A 1 80 ? -2.271 -0.890 12.168 1.00 93.81 80 VAL A C 1
ATOM 621 O O . VAL A 1 80 ? -1.884 -2.046 12.316 1.00 93.81 80 VAL A O 1
ATOM 624 N N . TRP A 1 81 ? -2.132 -0.252 11.002 1.00 94.81 81 TRP A N 1
ATOM 625 C CA . TRP A 1 81 ? -1.612 -0.921 9.801 1.00 94.81 81 TRP A CA 1
ATOM 626 C C . TRP A 1 81 ? -0.206 -1.506 9.977 1.00 94.81 81 TRP A C 1
ATOM 628 O O . TRP A 1 81 ? -0.017 -2.654 9.574 1.00 94.81 81 TRP A O 1
ATOM 638 N N . PRO A 1 82 ? 0.756 -0.812 10.621 1.00 95.06 82 PRO A N 1
ATOM 639 C CA . PRO A 1 82 ? 2.073 -1.393 10.862 1.00 95.06 82 PRO A CA 1
ATOM 640 C C . PRO A 1 82 ? 2.001 -2.634 11.748 1.00 95.06 82 PRO A C 1
ATOM 642 O O . PRO A 1 82 ? 2.673 -3.618 11.468 1.00 95.06 82 PRO A O 1
ATOM 645 N N . LYS A 1 83 ? 1.124 -2.646 12.760 1.00 94.75 83 LYS A N 1
ATOM 646 C CA . LYS A 1 83 ? 0.917 -3.822 13.619 1.00 94.75 83 LYS A CA 1
ATOM 647 C C . LYS A 1 83 ? 0.310 -4.993 12.846 1.00 94.75 83 LYS A C 1
ATOM 649 O O . LYS A 1 83 ? 0.775 -6.117 12.988 1.00 94.75 83 LYS A O 1
ATOM 654 N N . LEU A 1 84 ? -0.676 -4.736 11.983 1.00 93.69 84 LEU A N 1
ATOM 655 C CA . LEU A 1 84 ? -1.302 -5.778 11.158 1.00 93.69 84 LEU A CA 1
ATOM 656 C C . LEU A 1 84 ? -0.346 -6.386 10.126 1.00 93.69 84 LEU A C 1
ATOM 658 O O . LEU A 1 84 ? -0.446 -7.578 9.842 1.00 93.69 84 LEU A O 1
ATOM 662 N N . LEU A 1 85 ? 0.562 -5.577 9.578 1.00 94.19 85 LEU A N 1
ATOM 663 C CA . LEU A 1 85 ? 1.571 -6.010 8.609 1.00 94.19 85 LEU A CA 1
ATOM 664 C C . LEU A 1 85 ? 2.884 -6.466 9.262 1.00 94.19 85 LEU A C 1
ATOM 666 O O . LEU A 1 85 ? 3.802 -6.863 8.547 1.00 94.19 85 LEU A O 1
ATOM 670 N N . ASN A 1 86 ? 2.963 -6.445 10.596 1.00 93.38 86 ASN A N 1
ATOM 671 C CA . ASN A 1 86 ? 4.169 -6.743 11.368 1.00 93.38 86 ASN A CA 1
ATOM 672 C C . ASN A 1 86 ? 5.393 -5.909 10.931 1.00 93.38 86 ASN A C 1
ATOM 674 O O . ASN A 1 86 ? 6.500 -6.420 10.780 1.00 93.38 86 ASN A O 1
ATOM 678 N N . VAL A 1 87 ? 5.175 -4.615 10.692 1.00 93.19 87 VAL A N 1
ATOM 679 C CA . VAL A 1 87 ? 6.209 -3.641 10.334 1.00 93.19 87 VAL A CA 1
ATOM 680 C C . VAL A 1 87 ? 6.687 -2.923 11.589 1.00 93.19 87 VAL A C 1
ATOM 682 O O . VAL A 1 87 ? 5.896 -2.307 12.311 1.00 93.19 87 VAL A O 1
ATOM 685 N N . ASP A 1 88 ? 7.996 -2.963 11.820 1.00 86.81 88 ASP A N 1
ATOM 686 C CA . ASP A 1 88 ? 8.635 -2.188 12.876 1.00 86.81 88 ASP A CA 1
ATOM 687 C C . ASP A 1 88 ? 8.787 -0.721 12.449 1.00 86.81 88 ASP A C 1
ATOM 689 O O . ASP A 1 88 ? 9.570 -0.377 11.565 1.00 86.81 88 ASP A O 1
ATOM 693 N N . VAL A 1 89 ? 8.027 0.157 13.104 1.00 84.75 89 VAL A N 1
ATOM 694 C CA . VAL A 1 89 ? 8.035 1.606 12.854 1.00 84.75 89 VAL A CA 1
ATOM 695 C C . VAL A 1 89 ? 9.286 2.310 13.392 1.00 84.75 89 VAL A C 1
ATOM 697 O O . VAL A 1 89 ? 9.561 3.449 13.004 1.00 84.75 89 VAL A O 1
ATOM 700 N N . PHE A 1 90 ? 10.037 1.668 14.291 1.00 82.31 90 PHE A N 1
ATOM 701 C CA . PHE A 1 90 ? 11.263 2.216 14.871 1.00 82.31 90 PHE A CA 1
ATOM 702 C C . PHE A 1 90 ? 12.495 1.861 14.040 1.00 82.31 90 PHE A C 1
ATOM 704 O O . PHE A 1 90 ? 13.454 2.637 14.002 1.00 82.31 90 PHE A O 1
ATOM 711 N N . ASN A 1 91 ? 12.448 0.743 13.316 1.00 80.56 91 ASN A N 1
ATOM 712 C CA . ASN A 1 91 ? 13.490 0.348 12.381 1.00 80.56 91 ASN A CA 1
ATOM 713 C C . ASN A 1 91 ? 13.382 1.139 11.070 1.00 80.56 91 ASN A C 1
ATOM 715 O O . ASN A 1 91 ? 12.796 0.702 10.079 1.00 80.56 91 ASN A O 1
ATOM 719 N N . LYS A 1 92 ? 13.945 2.350 11.075 1.00 75.25 92 LYS A N 1
ATOM 720 C CA . LYS A 1 92 ? 13.950 3.215 9.895 1.00 75.25 92 LYS A CA 1
ATOM 721 C C . LYS A 1 92 ? 15.014 2.756 8.894 1.00 75.25 92 LYS A C 1
ATOM 723 O O . LYS A 1 92 ? 16.187 2.647 9.263 1.00 75.25 92 LYS A O 1
ATOM 728 N N . PRO A 1 93 ? 14.653 2.562 7.616 1.00 75.94 93 PRO A N 1
ATOM 729 C CA . PRO A 1 93 ? 15.623 2.240 6.584 1.00 75.94 93 PRO A CA 1
ATOM 730 C C . PRO A 1 93 ? 16.633 3.385 6.441 1.00 75.94 93 PRO A C 1
ATOM 732 O O . PRO A 1 93 ? 16.280 4.567 6.468 1.00 75.94 93 PRO A O 1
ATOM 735 N N . LYS A 1 94 ? 17.916 3.035 6.300 1.00 77.88 94 LYS A N 1
ATOM 736 C CA . LYS A 1 94 ? 18.983 4.019 6.085 1.00 77.88 94 LYS A CA 1
ATOM 737 C C . LYS A 1 94 ? 18.744 4.733 4.757 1.00 77.88 94 LYS A C 1
ATOM 739 O O . LYS A 1 94 ? 18.814 4.110 3.700 1.00 77.88 94 LYS A O 1
ATOM 744 N N . LYS A 1 95 ? 18.493 6.040 4.814 1.00 78.31 95 LYS A N 1
ATOM 745 C CA . LYS A 1 95 ? 18.354 6.870 3.616 1.00 78.31 95 LYS A CA 1
ATOM 746 C C . LYS A 1 95 ? 19.716 7.120 2.984 1.00 78.31 95 LYS A C 1
ATOM 748 O O . LYS A 1 95 ? 20.645 7.553 3.6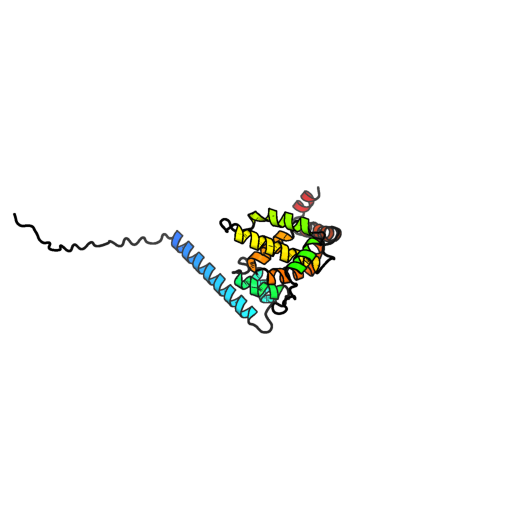68 1.00 78.31 95 LYS A O 1
ATOM 753 N N . LYS A 1 96 ? 19.817 6.872 1.679 1.00 84.88 96 LYS A N 1
ATOM 754 C CA . LYS A 1 96 ? 20.940 7.346 0.863 1.00 84.88 96 LYS A CA 1
ATOM 755 C C . LYS A 1 96 ? 20.850 8.867 0.705 1.00 84.88 96 LYS A C 1
ATOM 757 O O . LYS A 1 96 ? 19.811 9.471 0.987 1.00 84.88 96 LYS A O 1
ATOM 762 N N . LYS A 1 97 ? 21.934 9.502 0.252 1.00 90.38 97 LYS A N 1
ATOM 763 C CA . LYS A 1 97 ? 21.865 10.915 -0.150 1.00 90.38 97 LYS A CA 1
ATOM 764 C C . LYS A 1 97 ? 20.899 11.051 -1.326 1.00 90.38 97 LYS A C 1
ATOM 766 O O . LYS A 1 97 ? 20.868 10.177 -2.189 1.00 90.38 97 LYS A O 1
ATOM 771 N N . ALA A 1 98 ? 20.152 12.153 -1.377 1.00 89.00 98 ALA A N 1
ATOM 772 C CA . ALA A 1 98 ? 19.120 12.366 -2.394 1.00 89.00 98 ALA A CA 1
ATOM 773 C C . ALA A 1 98 ? 19.657 12.202 -3.830 1.00 89.00 98 ALA A C 1
ATOM 775 O O . ALA A 1 98 ? 19.011 11.562 -4.654 1.00 89.00 98 ALA A O 1
ATOM 776 N N . ASP A 1 99 ? 20.865 12.700 -4.107 1.00 90.56 99 ASP A N 1
ATOM 777 C CA . ASP A 1 99 ? 21.479 12.600 -5.437 1.00 90.56 99 ASP A CA 1
ATOM 778 C C . ASP A 1 99 ? 21.902 11.170 -5.800 1.00 90.56 99 ASP A C 1
ATOM 780 O O . ASP A 1 99 ? 21.819 10.769 -6.959 1.00 90.56 99 ASP A O 1
ATOM 784 N N . GLU A 1 100 ? 22.369 10.391 -4.823 1.00 92.75 100 GLU A N 1
ATOM 785 C CA . GLU A 1 100 ? 22.746 8.985 -5.025 1.00 92.75 100 GLU A CA 1
ATOM 786 C C . GLU A 1 100 ? 21.503 8.128 -5.269 1.00 92.75 100 GLU A C 1
ATOM 788 O O . GLU A 1 100 ? 21.477 7.312 -6.188 1.00 92.75 100 GLU A O 1
ATOM 793 N N . GLU A 1 101 ? 20.458 8.366 -4.476 1.00 93.19 101 GLU A N 1
ATOM 794 C CA . GLU A 1 101 ? 19.162 7.708 -4.606 1.00 93.19 101 GLU A CA 1
ATOM 795 C C . GLU A 1 101 ? 18.522 8.007 -5.971 1.00 93.19 101 GLU A C 1
ATOM 797 O O . GLU A 1 101 ? 18.087 7.094 -6.668 1.00 93.19 101 GLU A O 1
ATOM 802 N N . LEU A 1 102 ? 18.547 9.267 -6.417 1.00 94.50 102 LEU A N 1
ATOM 803 C CA . LEU A 1 102 ? 18.005 9.644 -7.721 1.00 94.50 102 LEU A CA 1
ATOM 804 C C . LEU A 1 102 ? 18.742 8.961 -8.884 1.00 94.50 102 LEU A C 1
ATOM 806 O O . LEU A 1 102 ? 18.093 8.515 -9.829 1.00 94.50 102 LEU A O 1
ATOM 810 N N . LYS A 1 103 ? 20.075 8.849 -8.820 1.00 95.94 103 LYS A N 1
ATOM 811 C CA . LYS A 1 103 ? 20.863 8.147 -9.850 1.00 95.94 103 LYS A CA 1
ATOM 812 C C . LYS A 1 103 ? 20.512 6.663 -9.920 1.00 95.94 103 LYS A C 1
ATOM 814 O O . LYS A 1 103 ? 20.360 6.126 -11.012 1.00 95.94 103 LYS A O 1
ATOM 819 N N . GLU A 1 104 ? 20.363 6.017 -8.767 1.00 95.88 104 GLU A N 1
ATOM 820 C CA . GLU A 1 104 ? 19.936 4.617 -8.683 1.00 95.88 104 GLU A CA 1
ATOM 821 C C . GLU A 1 104 ? 18.508 4.423 -9.204 1.00 95.88 104 GLU A C 1
ATOM 823 O O . GLU A 1 104 ? 18.218 3.438 -9.878 1.00 95.88 104 GLU A O 1
ATOM 828 N N . PHE A 1 105 ? 17.607 5.368 -8.938 1.00 97.12 105 PHE A N 1
ATOM 829 C CA . PHE A 1 105 ? 16.260 5.304 -9.492 1.00 97.12 105 PHE A CA 1
ATOM 830 C C . PHE A 1 105 ? 16.277 5.433 -11.010 1.00 97.12 105 PHE A C 1
ATOM 832 O O . PHE A 1 105 ? 15.608 4.659 -11.683 1.00 97.12 105 PHE A O 1
ATOM 839 N N . GLN A 1 106 ? 17.049 6.374 -11.552 1.00 96.81 106 GLN A N 1
ATOM 840 C CA . GLN A 1 106 ? 17.138 6.620 -12.993 1.00 96.81 106 GLN A CA 1
ATOM 841 C C . GLN A 1 106 ? 17.769 5.463 -13.775 1.00 96.81 106 GLN A C 1
ATOM 843 O O . GLN A 1 106 ? 17.467 5.309 -14.957 1.00 96.81 106 GLN A O 1
ATOM 848 N N . SER A 1 107 ? 18.621 4.651 -13.142 1.00 96.94 107 SER A N 1
ATOM 849 C CA . SER A 1 107 ? 19.203 3.459 -13.770 1.00 96.94 107 SER A CA 1
ATOM 850 C C . SER A 1 107 ? 18.277 2.239 -13.747 1.00 96.94 107 SER A C 1
ATOM 852 O O . SER A 1 107 ? 18.524 1.271 -14.467 1.00 96.94 107 SER A O 1
ATOM 854 N N . ASN A 1 108 ? 17.208 2.262 -12.948 1.00 97.69 108 ASN A N 1
ATOM 855 C CA . ASN A 1 108 ? 16.250 1.167 -12.873 1.00 97.69 108 ASN A CA 1
ATOM 856 C C . ASN A 1 108 ? 15.366 1.117 -14.132 1.00 97.69 108 ASN A C 1
ATOM 858 O O . ASN A 1 108 ? 14.829 2.131 -14.582 1.00 97.69 108 ASN A O 1
ATOM 862 N N . ILE A 1 109 ? 15.144 -0.089 -14.659 1.00 97.31 109 ILE A N 1
ATOM 863 C CA . ILE A 1 109 ? 14.378 -0.328 -15.892 1.00 97.31 109 ILE A CA 1
ATOM 864 C C . ILE A 1 109 ? 12.940 0.218 -15.846 1.00 97.31 109 ILE A C 1
ATOM 866 O O . ILE A 1 109 ? 12.377 0.570 -16.881 1.00 97.31 109 ILE A O 1
ATOM 870 N N . TRP A 1 110 ? 12.344 0.323 -14.655 1.00 97.81 110 TRP A N 1
ATOM 871 C CA . TRP A 1 110 ? 10.963 0.770 -14.468 1.00 97.81 110 TRP A CA 1
ATOM 872 C C . TRP A 1 110 ? 10.829 2.284 -14.297 1.00 97.81 110 TRP A C 1
ATOM 874 O O . TRP A 1 110 ? 9.706 2.789 -14.285 1.00 97.81 110 TRP A O 1
ATOM 884 N N . TRP A 1 111 ? 11.940 3.024 -14.200 1.00 97.69 111 TRP A N 1
ATOM 885 C CA . TRP A 1 111 ? 11.955 4.465 -13.931 1.00 97.69 111 TRP A CA 1
ATOM 886 C C . TRP A 1 111 ? 10.981 5.248 -14.811 1.00 97.69 111 TRP A C 1
ATOM 888 O O . TRP A 1 111 ? 10.155 6.020 -14.316 1.00 97.69 111 TRP A O 1
ATOM 898 N N . HIS A 1 112 ? 11.056 5.040 -16.125 1.00 97.25 112 HIS A N 1
ATOM 899 C CA . HIS A 1 112 ? 10.228 5.775 -17.073 1.00 97.25 112 HIS A CA 1
ATOM 900 C C . HIS A 1 112 ? 8.740 5.446 -16.902 1.00 97.25 112 HIS A C 1
ATOM 902 O O . HIS A 1 112 ? 7.911 6.354 -16.817 1.00 97.25 112 HIS A O 1
ATOM 908 N N . GLN A 1 113 ? 8.411 4.157 -16.775 1.00 96.88 113 GLN A N 1
ATOM 909 C CA . GLN A 1 113 ? 7.034 3.692 -16.616 1.00 96.88 113 GLN A CA 1
ATOM 910 C C . GLN A 1 113 ? 6.405 4.219 -15.320 1.00 96.88 113 GLN A C 1
ATOM 912 O O . GLN A 1 113 ? 5.294 4.749 -15.343 1.00 96.88 113 GLN A O 1
ATOM 917 N N . VAL A 1 114 ? 7.141 4.161 -14.206 1.00 97.31 114 VAL A N 1
ATOM 918 C CA . VAL A 1 114 ? 6.684 4.684 -12.911 1.00 97.31 114 VAL A CA 1
ATOM 919 C C . VAL A 1 114 ? 6.370 6.175 -13.013 1.00 97.31 114 VAL A C 1
ATOM 921 O O . VAL A 1 114 ? 5.296 6.603 -12.594 1.00 97.31 114 VAL A O 1
ATOM 924 N N . ASN A 1 115 ? 7.258 6.972 -13.613 1.00 95.88 115 ASN A N 1
ATOM 925 C CA . ASN A 1 115 ? 7.027 8.410 -13.769 1.00 95.88 115 ASN A CA 1
ATOM 926 C C . ASN A 1 115 ? 5.810 8.717 -14.655 1.00 95.88 115 ASN A C 1
ATOM 928 O O . ASN A 1 115 ? 5.023 9.612 -14.328 1.00 95.88 115 ASN A O 1
ATOM 932 N N . LEU A 1 116 ? 5.613 7.964 -15.743 1.00 95.38 116 LEU A N 1
ATOM 933 C CA . LEU A 1 116 ? 4.428 8.103 -16.587 1.00 95.38 116 LEU A CA 1
ATOM 934 C C . LEU A 1 116 ? 3.146 7.823 -15.799 1.00 95.38 116 LEU A C 1
ATOM 936 O O . LEU A 1 116 ? 2.219 8.634 -15.837 1.00 95.38 116 LEU A O 1
ATOM 940 N N . ASP A 1 117 ? 3.093 6.735 -15.042 1.00 95.19 117 ASP A N 1
ATOM 941 C CA . ASP A 1 117 ? 1.888 6.362 -14.302 1.00 95.19 117 ASP A CA 1
ATOM 942 C C . ASP A 1 117 ? 1.597 7.323 -13.137 1.00 95.19 117 ASP A C 1
ATOM 944 O O . ASP A 1 117 ? 0.461 7.775 -12.962 1.00 95.19 117 ASP A O 1
ATOM 948 N N . VAL A 1 118 ? 2.631 7.766 -12.415 1.00 93.44 118 VAL A N 1
ATOM 949 C CA . VAL A 1 118 ? 2.514 8.801 -11.372 1.00 93.44 118 VAL A CA 1
ATOM 950 C C . VAL A 1 118 ? 2.027 10.138 -11.943 1.00 93.44 118 VAL A C 1
ATOM 952 O O . VAL A 1 118 ? 1.239 10.847 -11.303 1.00 93.44 118 VAL A O 1
ATOM 955 N N . SER A 1 119 ? 2.440 10.493 -13.163 1.00 89.69 119 SER A N 1
ATOM 956 C CA . SER A 1 119 ? 1.948 11.702 -13.831 1.00 89.69 119 SER A CA 1
ATOM 957 C C . SER A 1 119 ? 0.445 11.614 -14.145 1.00 89.69 119 SER A C 1
ATOM 959 O O . SER A 1 119 ? -0.288 12.586 -13.943 1.00 89.69 119 SER A O 1
ATOM 961 N N . ARG A 1 120 ? -0.039 10.426 -14.542 1.00 87.50 120 ARG A N 1
ATOM 962 C CA . ARG A 1 120 ? -1.452 10.146 -14.863 1.00 87.50 120 ARG A CA 1
ATOM 963 C C . ARG A 1 120 ? -2.339 10.053 -13.620 1.00 87.50 120 ARG A C 1
ATOM 965 O O . ARG A 1 120 ? -3.532 10.358 -13.697 1.00 87.50 120 ARG A O 1
ATOM 972 N N . ALA A 1 121 ? -1.767 9.735 -12.458 1.00 78.81 121 ALA A N 1
ATOM 973 C CA . ALA A 1 121 ? -2.467 9.662 -11.172 1.00 78.81 121 ALA A CA 1
ATOM 974 C C . ALA A 1 121 ? -2.956 11.028 -10.627 1.00 78.81 121 ALA A C 1
ATOM 976 O O . ALA A 1 121 ? -3.489 11.103 -9.519 1.00 78.81 121 ALA A O 1
ATOM 977 N N . HIS A 1 122 ? -2.851 12.118 -11.402 1.00 68.94 122 HIS A N 1
ATOM 978 C CA . HIS A 1 122 ? -3.242 13.482 -11.017 1.00 68.94 122 HIS A CA 1
ATOM 979 C C . HIS A 1 122 ? -4.654 13.593 -10.408 1.00 68.94 122 HIS A C 1
ATOM 981 O O . HIS A 1 122 ? -4.882 14.397 -9.502 1.00 68.94 122 HIS A O 1
ATOM 987 N N . ARG A 1 123 ? -5.604 12.772 -10.879 1.00 69.69 123 ARG A N 1
ATOM 988 C CA . ARG A 1 123 ? -7.001 12.756 -10.403 1.00 69.69 123 ARG A CA 1
ATOM 989 C C . ARG A 1 123 ? -7.169 12.211 -8.981 1.00 69.69 123 ARG A C 1
ATOM 991 O O . ARG A 1 123 ? -8.207 12.436 -8.370 1.00 69.69 123 ARG A O 1
ATOM 998 N N . ARG A 1 124 ? -6.167 11.518 -8.434 1.00 70.06 124 ARG A N 1
ATOM 999 C CA . ARG A 1 124 ? -6.197 10.963 -7.071 1.00 70.06 124 ARG A CA 1
ATOM 1000 C C . ARG A 1 124 ? -5.816 11.985 -5.995 1.00 70.06 124 ARG A C 1
ATOM 1002 O O . ARG A 1 124 ? -5.905 11.661 -4.812 1.00 70.06 124 ARG A O 1
ATOM 1009 N N . PHE A 1 125 ? -5.418 13.205 -6.366 1.00 67.56 125 PHE A N 1
ATOM 1010 C CA . PHE A 1 125 ? -5.096 14.277 -5.420 1.00 67.56 125 PHE A CA 1
ATOM 1011 C C . PHE A 1 125 ? -6.292 15.214 -5.184 1.00 67.56 125 PHE A C 1
ATOM 1013 O O . PHE A 1 125 ? -7.049 15.468 -6.121 1.00 67.56 125 PHE A O 1
ATOM 1020 N N . PRO A 1 126 ? -6.466 15.771 -3.967 1.00 65.62 126 PRO A N 1
ATOM 1021 C CA . PRO A 1 126 ? -7.587 16.658 -3.656 1.00 65.62 126 PRO A CA 1
ATOM 1022 C C . PRO A 1 126 ? -7.709 17.830 -4.640 1.00 65.62 126 PRO A C 1
ATOM 1024 O O . PRO A 1 126 ? -6.720 18.518 -4.937 1.00 65.62 126 PRO A O 1
ATOM 1027 N N . VAL A 1 127 ? -8.932 18.070 -5.120 1.00 56.25 127 VAL A N 1
ATOM 1028 C CA . VAL A 1 127 ? -9.281 19.213 -5.976 1.00 56.25 127 VAL A CA 1
ATOM 1029 C C . VAL A 1 127 ? -9.019 20.507 -5.192 1.00 56.25 127 VAL A C 1
ATOM 1031 O O . VAL A 1 127 ? -9.372 20.601 -4.021 1.00 56.25 127 VAL A O 1
ATOM 1034 N N . GLY A 1 128 ? -8.331 21.479 -5.796 1.00 60.84 128 GLY A N 1
ATOM 1035 C CA . GLY A 1 128 ? -7.962 22.745 -5.138 1.00 60.84 128 GLY A CA 1
ATOM 1036 C C . GLY A 1 128 ? -6.621 22.747 -4.389 1.00 60.84 128 GLY A C 1
ATOM 1037 O O . GLY A 1 128 ? -6.197 23.790 -3.894 1.00 60.84 128 GLY A O 1
ATOM 1038 N N . SER A 1 129 ? -5.895 21.623 -4.334 1.00 62.59 129 SER A N 1
ATOM 1039 C CA . SER A 1 129 ? -4.510 21.639 -3.845 1.00 62.59 129 SER A CA 1
ATOM 1040 C C . SER A 1 129 ? -3.602 22.444 -4.788 1.00 62.59 129 SER A C 1
ATOM 1042 O O . SER A 1 129 ? -3.644 22.267 -6.009 1.00 62.59 129 SER A O 1
ATOM 1044 N N . ARG A 1 130 ? -2.763 23.330 -4.222 1.00 70.00 130 ARG A N 1
ATOM 1045 C CA . ARG A 1 130 ? -1.756 24.092 -4.983 1.00 70.00 130 ARG A CA 1
ATOM 1046 C C . ARG A 1 130 ? -0.901 23.128 -5.810 1.00 70.00 130 ARG A C 1
ATOM 1048 O O . ARG A 1 130 ? -0.475 22.092 -5.298 1.00 70.00 130 ARG A O 1
ATOM 1055 N N . MET A 1 131 ? -0.601 23.494 -7.058 1.00 66.50 131 MET A N 1
ATOM 1056 C CA . MET A 1 131 ? 0.206 22.675 -7.977 1.00 66.50 131 MET A CA 1
ATOM 1057 C C . MET A 1 131 ? 1.546 22.232 -7.370 1.00 66.5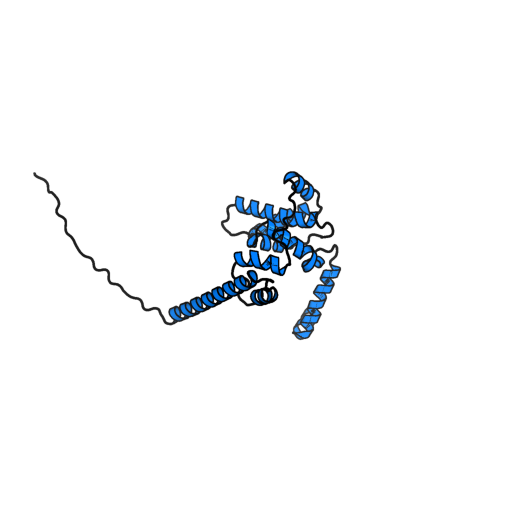0 131 MET A C 1
ATOM 1059 O O . MET A 1 131 ? 1.996 21.119 -7.627 1.00 66.50 131 MET A O 1
ATOM 1063 N N . SER A 1 132 ? 2.143 23.055 -6.504 1.00 74.50 132 SER A N 1
ATOM 1064 C CA . SER A 1 132 ? 3.354 22.711 -5.752 1.00 74.50 132 SER A CA 1
ATOM 1065 C C . SER A 1 132 ? 3.169 21.499 -4.832 1.00 74.50 132 SER A C 1
ATOM 1067 O O . SER A 1 132 ? 3.995 20.593 -4.851 1.00 74.50 132 SER A O 1
ATOM 1069 N N . ARG A 1 133 ? 2.061 21.417 -4.084 1.00 78.06 133 ARG A N 1
ATOM 1070 C CA . ARG A 1 133 ? 1.772 20.285 -3.185 1.00 78.06 133 ARG A CA 1
ATOM 1071 C C . ARG A 1 133 ? 1.553 18.986 -3.959 1.00 78.06 133 ARG A C 1
ATOM 1073 O O . ARG A 1 133 ? 1.987 17.931 -3.509 1.00 78.06 133 ARG A O 1
ATOM 1080 N N . LYS A 1 134 ? 0.913 19.063 -5.129 1.00 80.25 134 LYS A N 1
ATOM 1081 C CA . LYS A 1 134 ? 0.730 17.899 -6.008 1.00 80.25 134 LYS A CA 1
ATOM 1082 C C . LYS A 1 134 ? 2.068 17.357 -6.506 1.00 80.25 134 LYS A C 1
ATOM 1084 O O . LYS A 1 134 ? 2.284 16.156 -6.435 1.00 80.25 134 LYS A O 1
ATOM 1089 N N . ARG A 1 135 ? 2.975 18.241 -6.937 1.00 85.44 135 ARG A N 1
ATOM 1090 C CA . ARG A 1 135 ? 4.327 17.851 -7.372 1.00 85.44 135 ARG A CA 1
ATOM 1091 C C . ARG A 1 135 ? 5.117 17.176 -6.255 1.00 85.44 135 ARG A C 1
ATOM 1093 O O . ARG A 1 135 ? 5.748 16.160 -6.509 1.00 85.44 135 ARG A O 1
ATOM 1100 N N . VAL A 1 136 ? 5.031 17.692 -5.025 1.00 89.25 136 VAL A N 1
ATOM 1101 C CA . VAL A 1 136 ? 5.666 17.051 -3.861 1.00 89.25 136 VAL A CA 1
ATOM 1102 C C . VAL A 1 136 ? 5.124 15.637 -3.668 1.00 89.25 136 VAL A C 1
ATOM 1104 O O . VAL A 1 136 ? 5.908 14.700 -3.617 1.00 89.25 136 VAL A O 1
ATOM 1107 N N . LEU A 1 137 ? 3.802 15.451 -3.647 1.00 89.31 137 LEU A N 1
ATOM 1108 C CA . LEU A 1 137 ? 3.217 14.118 -3.474 1.00 89.31 137 LEU A CA 1
ATOM 1109 C C . LEU A 1 137 ? 3.556 13.160 -4.625 1.00 89.31 137 LEU A C 1
ATOM 1111 O O . LEU A 1 137 ? 3.757 11.977 -4.382 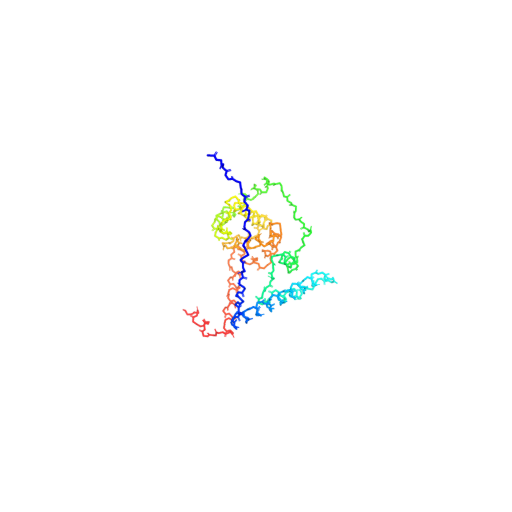1.00 89.31 137 LEU A O 1
ATOM 1115 N N . GLN A 1 138 ? 3.637 13.652 -5.863 1.00 92.06 138 GLN A N 1
ATOM 1116 C CA . GLN A 1 138 ? 4.095 12.852 -7.003 1.00 92.06 138 GLN A CA 1
ATOM 1117 C C . GLN A 1 138 ? 5.550 12.421 -6.831 1.00 92.06 138 GLN A C 1
ATOM 1119 O O . GLN A 1 138 ? 5.853 11.249 -7.016 1.00 92.06 138 GLN A O 1
ATOM 1124 N N . GLN A 1 139 ? 6.431 13.330 -6.407 1.00 93.38 139 GLN A N 1
ATOM 1125 C CA . GLN A 1 139 ? 7.822 12.986 -6.131 1.00 93.38 139 GLN A CA 1
ATOM 1126 C C . GLN A 1 139 ? 7.926 11.942 -5.014 1.00 93.38 139 GLN A C 1
ATOM 1128 O O . GLN A 1 139 ? 8.643 10.960 -5.165 1.00 93.38 139 GLN A O 1
ATOM 1133 N N . GLN A 1 140 ? 7.178 12.115 -3.922 1.00 95.06 140 GLN A N 1
ATOM 1134 C CA . GLN A 1 140 ? 7.141 11.145 -2.825 1.00 95.06 140 GLN A CA 1
ATOM 1135 C C . GLN A 1 140 ? 6.618 9.784 -3.292 1.00 95.06 140 GLN A C 1
ATOM 1137 O O . GLN A 1 140 ? 7.171 8.754 -2.921 1.00 95.06 140 GLN A O 1
ATOM 1142 N N . LEU A 1 141 ? 5.590 9.771 -4.142 1.00 96.06 141 LEU A N 1
ATOM 1143 C CA . LEU A 1 141 ? 5.044 8.547 -4.716 1.00 96.06 141 LEU A CA 1
ATOM 1144 C C . LEU A 1 141 ? 6.073 7.820 -5.590 1.00 96.06 141 LEU A C 1
ATOM 1146 O O . LEU A 1 141 ? 6.262 6.616 -5.420 1.00 96.06 141 LEU A O 1
ATOM 1150 N N . THR A 1 142 ? 6.764 8.545 -6.474 1.00 96.69 142 THR A N 1
ATOM 1151 C CA . THR A 1 142 ? 7.867 7.991 -7.269 1.00 96.69 142 THR A CA 1
ATOM 1152 C C . THR A 1 142 ? 8.955 7.439 -6.354 1.00 96.69 142 THR A C 1
ATOM 1154 O O . THR A 1 142 ? 9.354 6.293 -6.530 1.00 96.69 142 THR A O 1
ATOM 1157 N N . ASN A 1 143 ? 9.386 8.196 -5.338 1.00 96.44 143 ASN A N 1
ATOM 1158 C CA . ASN A 1 143 ? 10.419 7.752 -4.402 1.00 96.44 143 ASN A CA 1
ATOM 1159 C C . ASN A 1 143 ? 10.035 6.435 -3.723 1.00 96.44 143 ASN A C 1
ATOM 1161 O O . ASN A 1 143 ? 10.815 5.494 -3.739 1.00 96.44 143 ASN A O 1
ATOM 1165 N N . ILE A 1 144 ? 8.829 6.341 -3.160 1.00 96.94 144 ILE A N 1
ATOM 1166 C CA . ILE A 1 144 ? 8.361 5.138 -2.460 1.00 96.94 144 ILE A CA 1
ATOM 1167 C C . ILE A 1 144 ? 8.389 3.915 -3.381 1.00 96.94 144 ILE A C 1
ATOM 1169 O O . ILE A 1 144 ? 8.917 2.872 -3.001 1.00 96.94 144 ILE A O 1
ATOM 1173 N N . ILE A 1 145 ? 7.847 4.045 -4.595 1.00 98.06 145 ILE A N 1
ATOM 1174 C CA . ILE A 1 145 ? 7.805 2.952 -5.573 1.00 98.06 145 ILE A CA 1
ATOM 1175 C C . ILE A 1 145 ? 9.225 2.541 -5.972 1.00 98.06 145 ILE A C 1
ATOM 1177 O O . ILE A 1 145 ? 9.554 1.356 -5.932 1.00 98.06 145 ILE A O 1
ATOM 1181 N N . MET A 1 146 ? 10.076 3.510 -6.318 1.00 97.94 146 MET A N 1
ATOM 1182 C CA . MET A 1 146 ? 11.434 3.234 -6.779 1.00 97.94 146 MET A CA 1
ATOM 1183 C C . MET A 1 146 ? 12.321 2.661 -5.675 1.00 97.94 146 MET A C 1
ATOM 1185 O O . MET A 1 146 ? 13.087 1.744 -5.952 1.00 97.94 146 MET A O 1
ATOM 1189 N N . ARG A 1 147 ? 12.177 3.102 -4.416 1.00 96.88 147 ARG A N 1
ATOM 1190 C CA . ARG A 1 147 ? 12.890 2.492 -3.280 1.00 96.88 147 ARG A CA 1
ATOM 1191 C C . ARG A 1 147 ? 12.585 1.002 -3.167 1.00 96.88 147 ARG A C 1
ATOM 1193 O O . ARG A 1 147 ? 13.514 0.223 -2.979 1.00 96.88 147 ARG A O 1
ATOM 1200 N N . VAL A 1 148 ? 11.317 0.599 -3.310 1.00 97.31 148 VAL A N 1
ATOM 1201 C CA . VAL A 1 148 ? 10.941 -0.826 -3.265 1.00 97.31 148 VAL A CA 1
ATOM 1202 C C . VAL A 1 148 ? 11.573 -1.578 -4.436 1.00 97.31 148 VAL A C 1
ATOM 1204 O O . VAL A 1 148 ? 12.231 -2.589 -4.217 1.00 97.31 148 VAL A O 1
ATOM 1207 N N . LEU A 1 149 ? 11.442 -1.067 -5.664 1.00 97.94 149 LEU A N 1
ATOM 1208 C CA . LEU A 1 149 ? 11.950 -1.740 -6.868 1.00 97.94 149 LEU A CA 1
ATOM 1209 C C . LEU A 1 149 ? 13.483 -1.820 -6.931 1.00 97.94 149 LEU A C 1
ATOM 1211 O O . LEU A 1 149 ? 14.023 -2.780 -7.469 1.00 97.94 149 LEU A O 1
ATOM 1215 N N . CYS A 1 150 ? 14.201 -0.829 -6.399 1.00 96.25 150 CYS A N 1
ATOM 1216 C CA . CYS A 1 150 ? 15.664 -0.868 -6.331 1.00 96.25 150 CYS A CA 1
ATOM 1217 C C . CYS A 1 150 ? 16.163 -1.805 -5.223 1.00 96.25 150 CYS A C 1
ATOM 1219 O O . CYS A 1 150 ? 17.217 -2.418 -5.370 1.00 96.25 150 CYS A O 1
ATOM 1221 N N . ARG A 1 151 ? 15.413 -1.939 -4.123 1.00 95.44 151 ARG A N 1
ATOM 1222 C CA . ARG A 1 151 ? 15.757 -2.832 -3.008 1.00 95.44 151 ARG A CA 1
ATOM 1223 C C . ARG A 1 151 ? 15.393 -4.294 -3.272 1.00 95.44 151 ARG A C 1
ATOM 1225 O O . ARG A 1 151 ? 16.055 -5.178 -2.737 1.00 95.44 151 ARG A O 1
ATOM 1232 N N . HIS A 1 152 ? 14.393 -4.518 -4.118 1.00 96.75 152 HIS A N 1
ATOM 1233 C CA . HIS A 1 152 ? 13.894 -5.828 -4.522 1.00 96.75 152 HIS A CA 1
ATOM 1234 C C . HIS A 1 152 ? 13.913 -5.966 -6.052 1.00 96.75 152 HIS A C 1
ATOM 1236 O O . HIS A 1 152 ? 12.861 -5.863 -6.694 1.00 96.75 152 HIS A O 1
ATOM 1242 N N . PRO A 1 153 ? 15.098 -6.171 -6.662 1.00 95.94 153 PRO A N 1
ATOM 1243 C CA . PRO A 1 153 ? 15.246 -6.254 -8.117 1.00 95.94 153 PRO A CA 1
ATOM 1244 C C . PRO A 1 153 ? 14.507 -7.447 -8.748 1.00 95.94 153 PRO A C 1
ATOM 1246 O O . PRO A 1 153 ? 14.326 -7.484 -9.962 1.00 95.94 153 PRO A O 1
ATOM 1249 N N . GLU A 1 154 ? 14.074 -8.424 -7.950 1.00 95.62 154 GLU A N 1
ATOM 1250 C CA . GLU A 1 154 ? 13.220 -9.531 -8.377 1.00 95.62 154 GLU A CA 1
ATOM 1251 C C . GLU A 1 154 ? 11.774 -9.111 -8.689 1.00 95.62 154 GLU A C 1
ATOM 1253 O O . GLU A 1 154 ? 11.062 -9.837 -9.389 1.00 95.62 154 GLU A O 1
ATOM 1258 N N . LEU A 1 155 ? 11.327 -7.957 -8.182 1.00 97.31 155 LEU A N 1
ATOM 1259 C CA . LEU A 1 155 ? 9.967 -7.465 -8.373 1.00 97.31 155 LEU A CA 1
ATOM 1260 C C . LEU A 1 155 ? 9.826 -6.723 -9.705 1.00 97.31 155 LEU A C 1
ATOM 1262 O O . LEU A 1 155 ? 10.602 -5.832 -10.053 1.00 97.31 155 LEU A O 1
ATOM 1266 N N . HIS A 1 156 ? 8.772 -7.062 -10.435 1.00 97.38 156 HIS A N 1
ATOM 1267 C CA . HIS A 1 156 ? 8.424 -6.466 -11.715 1.00 97.38 156 HIS A CA 1
ATOM 1268 C C . HIS A 1 156 ? 7.260 -5.496 -11.512 1.00 97.38 156 HIS A C 1
ATOM 1270 O O . HIS A 1 156 ? 6.223 -5.847 -10.946 1.00 97.38 156 HIS A O 1
ATOM 1276 N N . TYR A 1 157 ? 7.436 -4.247 -11.945 1.00 97.62 157 TYR A N 1
ATOM 1277 C CA . TYR A 1 157 ? 6.382 -3.244 -11.846 1.00 97.62 157 TYR A CA 1
ATOM 1278 C C . TYR A 1 157 ? 5.214 -3.603 -12.773 1.00 97.62 157 TYR A C 1
ATOM 1280 O O . TYR A 1 157 ? 5.416 -3.883 -13.954 1.00 97.62 157 TYR A O 1
ATOM 1288 N N . TYR A 1 158 ? 3.988 -3.519 -12.257 1.00 95.62 158 TYR A N 1
ATOM 1289 C CA . TYR A 1 158 ? 2.764 -3.650 -13.045 1.00 95.62 158 TYR A CA 1
ATOM 1290 C C . TYR A 1 158 ? 1.924 -2.370 -12.978 1.00 95.62 158 TYR A C 1
ATOM 1292 O O . TYR A 1 158 ? 1.922 -1.637 -11.981 1.00 95.62 158 TYR A O 1
ATOM 1300 N N . GLN A 1 159 ? 1.166 -2.108 -14.043 1.00 93.56 159 GLN A N 1
ATOM 1301 C CA . GLN A 1 159 ? 0.300 -0.936 -14.115 1.00 93.56 159 GLN A CA 1
ATOM 1302 C C . GLN A 1 159 ? -0.847 -1.057 -13.099 1.00 93.56 159 GLN A C 1
ATOM 1304 O O . GLN A 1 159 ? -1.648 -1.986 -13.151 1.00 93.56 159 GLN A O 1
ATOM 1309 N N . GLY A 1 160 ? -0.920 -0.096 -12.177 1.00 93.06 160 GLY A N 1
ATOM 1310 C CA . GLY A 1 160 ? -1.853 -0.098 -11.041 1.00 93.06 160 GLY A CA 1
ATOM 1311 C C . GLY A 1 160 ? -1.159 -0.197 -9.679 1.00 93.06 160 GLY A C 1
ATOM 1312 O O . GLY A 1 160 ? -1.729 0.220 -8.675 1.00 93.06 160 GLY A O 1
ATOM 1313 N N . TYR A 1 161 ? 0.110 -0.619 -9.627 1.00 97.19 161 TYR A N 1
ATOM 1314 C CA . TYR A 1 161 ? 0.886 -0.641 -8.380 1.00 97.19 161 TYR A CA 1
ATOM 1315 C C . TYR A 1 161 ? 0.983 0.748 -7.712 1.00 97.19 161 TYR A C 1
ATOM 1317 O O . TYR A 1 161 ? 0.922 0.881 -6.488 1.00 97.19 161 TYR A O 1
ATOM 1325 N N . HIS A 1 162 ? 1.037 1.816 -8.515 1.00 96.06 162 HIS A N 1
ATOM 1326 C CA . HIS A 1 162 ? 1.039 3.191 -8.013 1.00 96.06 162 HIS A CA 1
ATOM 1327 C C . HIS A 1 162 ? -0.261 3.594 -7.289 1.00 96.06 162 HIS A C 1
ATOM 1329 O O . HIS A 1 162 ? -0.207 4.460 -6.416 1.00 96.06 162 HIS A O 1
ATOM 1335 N N . ASP A 1 163 ? -1.413 2.985 -7.606 1.00 94.38 163 ASP A N 1
ATOM 1336 C CA . ASP A 1 163 ? -2.681 3.252 -6.908 1.00 94.38 163 ASP A CA 1
ATOM 1337 C C . ASP A 1 163 ? -2.652 2.704 -5.466 1.00 94.38 163 ASP A C 1
ATOM 1339 O O . ASP A 1 163 ? -3.210 3.315 -4.547 1.00 94.38 163 ASP A O 1
ATOM 1343 N N . ILE A 1 164 ? -1.950 1.589 -5.234 1.00 96.06 164 ILE A N 1
ATOM 1344 C CA . ILE A 1 164 ? -1.701 1.069 -3.881 1.00 96.06 164 ILE A CA 1
ATOM 1345 C C . ILE A 1 164 ? -0.779 2.038 -3.135 1.00 96.06 164 ILE A C 1
ATOM 1347 O O . ILE A 1 164 ? -1.113 2.516 -2.048 1.00 96.06 164 ILE A O 1
ATOM 1351 N N . ALA A 1 165 ? 0.349 2.398 -3.753 1.00 96.88 165 ALA A N 1
ATOM 1352 C CA . ALA A 1 165 ? 1.352 3.266 -3.144 1.00 96.88 165 ALA A CA 1
ATOM 1353 C C . ALA A 1 165 ? 0.802 4.663 -2.792 1.00 96.88 165 ALA A C 1
ATOM 1355 O O . ALA A 1 165 ? 1.060 5.167 -1.698 1.00 96.88 165 ALA A O 1
ATOM 1356 N N . VAL A 1 166 ? -0.016 5.279 -3.659 1.00 95.00 166 VAL A N 1
ATOM 1357 C CA . VAL A 1 166 ? -0.622 6.593 -3.370 1.00 95.00 166 VAL A CA 1
ATOM 1358 C C . VAL A 1 166 ? -1.633 6.514 -2.228 1.00 95.00 166 VAL A C 1
ATOM 1360 O O . VAL A 1 166 ? -1.750 7.461 -1.452 1.00 95.00 166 VAL A O 1
ATOM 1363 N N . THR A 1 167 ? -2.341 5.390 -2.088 1.00 94.00 167 THR A N 1
ATOM 1364 C CA . THR A 1 167 ? -3.294 5.179 -0.992 1.00 94.00 167 THR A CA 1
ATOM 1365 C C . THR A 1 167 ? -2.563 5.127 0.346 1.00 94.00 167 THR A C 1
ATOM 1367 O O . THR A 1 167 ? -2.965 5.812 1.284 1.00 94.00 167 THR A O 1
ATOM 1370 N N . LEU A 1 168 ? -1.440 4.405 0.417 1.00 96.06 168 LEU A N 1
ATOM 1371 C CA . LEU A 1 168 ? -0.582 4.389 1.604 1.00 96.06 168 LEU A CA 1
ATOM 1372 C C . LEU A 1 168 ? -0.001 5.777 1.890 1.00 96.06 168 LEU A C 1
ATOM 1374 O O . LEU A 1 168 ? -0.171 6.286 2.995 1.00 96.06 168 LEU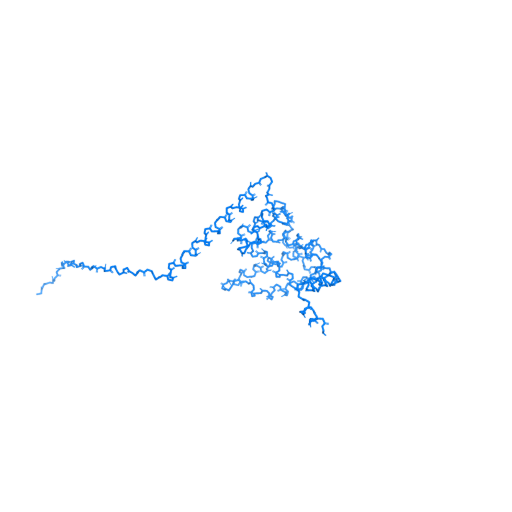 A O 1
ATOM 1378 N N . LEU A 1 169 ? 0.603 6.432 0.892 1.00 95.19 169 LEU A N 1
ATOM 1379 C CA . LEU A 1 169 ? 1.195 7.767 1.045 1.00 95.19 169 LEU A CA 1
ATOM 1380 C C . LEU A 1 169 ? 0.192 8.781 1.609 1.00 95.19 169 LEU A C 1
ATOM 1382 O O . LEU A 1 169 ? 0.540 9.588 2.469 1.00 95.19 169 LEU A O 1
ATOM 1386 N N . ARG A 1 170 ? -1.060 8.742 1.141 1.00 91.69 170 ARG A N 1
ATOM 1387 C CA . ARG A 1 170 ? -2.103 9.673 1.588 1.00 91.69 170 ARG A CA 1
ATOM 1388 C C . ARG A 1 170 ? -2.532 9.466 3.036 1.00 91.69 170 ARG A C 1
ATOM 1390 O O . ARG A 1 170 ? -2.981 10.433 3.641 1.00 91.69 170 ARG A O 1
ATOM 1397 N N . VAL A 1 171 ? -2.424 8.245 3.548 1.00 92.56 171 VAL A N 1
ATOM 1398 C CA . VAL A 1 171 ? -2.855 7.900 4.905 1.00 92.56 171 VAL A CA 1
ATOM 1399 C C . VAL A 1 171 ? -1.700 8.037 5.889 1.00 92.56 171 VAL A C 1
ATOM 1401 O O . VAL A 1 171 ? -1.845 8.708 6.903 1.00 92.56 171 VAL A O 1
ATOM 1404 N N . VAL A 1 172 ? -0.554 7.417 5.593 1.00 94.25 172 VAL A N 1
ATOM 1405 C CA . VAL A 1 172 ? 0.534 7.232 6.566 1.00 94.25 172 VAL A CA 1
ATOM 1406 C C . VAL A 1 172 ? 1.776 8.090 6.305 1.00 94.25 172 VAL A C 1
ATOM 1408 O O . VAL A 1 172 ? 2.704 8.092 7.112 1.00 94.25 172 VAL A O 1
ATOM 1411 N N . GLY A 1 173 ? 1.809 8.840 5.200 1.00 94.06 173 GLY A N 1
ATOM 1412 C CA . GLY A 1 173 ? 2.973 9.631 4.798 1.00 94.06 173 GLY A CA 1
ATOM 1413 C C . GLY A 1 173 ? 4.108 8.789 4.204 1.00 94.06 173 GLY A C 1
ATOM 1414 O O . GLY A 1 173 ? 4.026 7.568 4.136 1.00 94.06 173 GLY A O 1
ATOM 1415 N N . GLU A 1 174 ? 5.171 9.448 3.735 1.00 94.44 174 GLU A N 1
ATOM 1416 C CA . GLU A 1 174 ? 6.180 8.828 2.859 1.00 94.44 174 GLU A CA 1
ATOM 1417 C C . GLU A 1 174 ? 6.952 7.668 3.500 1.00 94.44 174 GLU A C 1
ATOM 1419 O O . GLU A 1 174 ? 7.021 6.585 2.924 1.00 94.44 174 GLU A O 1
ATOM 1424 N N . GLU A 1 175 ? 7.512 7.880 4.692 1.00 93.00 175 GLU A N 1
ATOM 1425 C CA . GLU A 1 175 ? 8.385 6.893 5.342 1.00 93.00 175 GLU A CA 1
ATOM 1426 C C . GLU A 1 175 ? 7.647 5.606 5.680 1.00 93.00 175 GLU A C 1
ATOM 1428 O O . GLU A 1 175 ? 8.092 4.515 5.335 1.00 93.00 175 GLU A O 1
ATOM 1433 N N . LEU A 1 176 ? 6.492 5.741 6.334 1.00 94.62 176 LEU A N 1
ATOM 1434 C CA . LEU A 1 176 ? 5.713 4.580 6.720 1.00 94.62 176 LEU A CA 1
ATOM 1435 C C . LEU A 1 176 ? 5.087 3.921 5.490 1.00 94.62 176 LEU A C 1
ATOM 1437 O O . LEU A 1 176 ? 5.049 2.698 5.419 1.00 94.62 176 LEU A O 1
ATOM 1441 N N . ALA A 1 177 ? 4.662 4.698 4.487 1.00 96.69 177 ALA A N 1
ATOM 1442 C CA . ALA A 1 177 ? 4.156 4.134 3.241 1.00 96.69 177 ALA A CA 1
ATOM 1443 C C . ALA A 1 177 ? 5.209 3.279 2.539 1.00 96.69 177 ALA A C 1
ATOM 1445 O O . ALA A 1 177 ? 4.849 2.226 2.028 1.00 96.69 177 ALA A O 1
ATOM 1446 N N . PHE A 1 178 ? 6.484 3.681 2.552 1.00 95.94 178 PHE A N 1
ATOM 1447 C CA . PHE A 1 178 ? 7.567 2.848 2.035 1.00 95.94 178 PHE A CA 1
ATOM 1448 C C . PHE A 1 178 ? 7.656 1.507 2.770 1.00 95.94 178 PHE A C 1
ATOM 1450 O O . PHE A 1 178 ? 7.543 0.470 2.120 1.00 95.94 178 PHE A O 1
ATOM 1457 N N . SER A 1 179 ? 7.772 1.509 4.101 1.00 95.81 179 SER A N 1
ATOM 1458 C CA . SER A 1 179 ? 7.887 0.265 4.877 1.00 95.81 179 SER A CA 1
ATOM 1459 C C . SER A 1 179 ? 6.660 -0.644 4.719 1.00 95.81 179 SER A C 1
ATOM 1461 O O . SER A 1 179 ? 6.791 -1.859 4.586 1.00 95.81 179 SER A O 1
ATOM 1463 N N . LEU A 1 180 ? 5.450 -0.069 4.697 1.00 97.06 180 LEU A N 1
ATOM 1464 C CA . LEU A 1 180 ? 4.224 -0.837 4.467 1.00 97.06 180 LEU A CA 1
ATOM 1465 C C . LEU A 1 180 ? 4.167 -1.399 3.042 1.00 97.06 180 LEU A C 1
ATOM 1467 O O . LEU A 1 180 ? 3.770 -2.548 2.852 1.00 97.06 180 LEU A O 1
ATOM 1471 N N . LEU A 1 181 ? 4.552 -0.605 2.040 1.00 97.69 181 LEU A N 1
ATOM 1472 C CA . LEU A 1 181 ? 4.529 -1.028 0.645 1.00 97.69 181 LEU A CA 1
ATOM 1473 C C . LEU A 1 181 ? 5.562 -2.124 0.380 1.00 97.69 181 LEU A C 1
ATOM 1475 O O . LEU A 1 181 ? 5.235 -3.089 -0.303 1.00 97.69 181 LEU A O 1
ATOM 1479 N N . GLU A 1 182 ? 6.766 -2.020 0.942 1.00 96.62 182 GLU A N 1
ATOM 1480 C CA . GLU A 1 182 ? 7.800 -3.060 0.874 1.00 96.62 182 GLU A CA 1
ATOM 1481 C C . GLU A 1 182 ? 7.265 -4.390 1.429 1.00 96.62 182 GLU A C 1
ATOM 1483 O O . GLU A 1 182 ? 7.314 -5.422 0.752 1.00 96.62 182 GLU A O 1
ATOM 1488 N N . GLN A 1 183 ? 6.645 -4.356 2.611 1.00 96.69 183 GLN A N 1
ATOM 1489 C CA . GLN A 1 183 ? 6.075 -5.542 3.249 1.00 96.69 183 GLN A CA 1
ATOM 1490 C C . GLN A 1 183 ? 4.889 -6.128 2.471 1.00 96.69 183 GLN A C 1
ATOM 1492 O O . GLN A 1 183 ? 4.725 -7.346 2.388 1.00 96.69 183 GLN A O 1
ATOM 1497 N N . LEU A 1 184 ? 4.043 -5.292 1.868 1.00 97.56 184 LEU A N 1
ATOM 1498 C CA . LEU A 1 184 ? 2.981 -5.775 0.985 1.00 97.56 184 LEU A CA 1
ATOM 1499 C C . LEU A 1 184 ? 3.570 -6.435 -0.266 1.00 97.56 184 LEU A C 1
ATOM 1501 O O . LEU A 1 184 ? 3.128 -7.519 -0.644 1.00 97.56 184 LEU A O 1
ATOM 1505 N N . SER A 1 185 ? 4.581 -5.817 -0.869 1.00 97.50 185 SER A N 1
ATOM 1506 C CA . SER A 1 185 ? 5.170 -6.228 -2.150 1.00 97.50 185 SER A CA 1
ATOM 1507 C C . SER A 1 185 ? 5.955 -7.524 -2.070 1.00 97.50 185 SER A C 1
ATOM 1509 O O . SER A 1 185 ? 5.942 -8.320 -3.001 1.00 97.50 185 SER A O 1
ATOM 1511 N N . THR A 1 186 ? 6.589 -7.775 -0.932 1.00 95.94 186 THR A N 1
ATOM 1512 C CA . THR A 1 186 ? 7.342 -9.009 -0.685 1.00 95.94 186 THR A CA 1
ATOM 1513 C C . THR A 1 186 ? 6.460 -10.174 -0.238 1.00 95.94 186 THR A C 1
ATOM 1515 O O . THR A 1 186 ? 6.902 -11.321 -0.314 1.00 95.94 186 THR A O 1
ATOM 1518 N N . ASN A 1 187 ? 5.209 -9.904 0.159 1.00 95.25 187 ASN A N 1
ATOM 1519 C CA . ASN A 1 187 ? 4.286 -10.903 0.699 1.00 95.25 187 ASN A CA 1
ATOM 1520 C C . ASN A 1 187 ? 2.952 -10.946 -0.068 1.00 95.25 187 ASN A C 1
ATOM 1522 O O . ASN A 1 187 ? 2.744 -11.801 -0.921 1.00 95.25 187 ASN A O 1
ATOM 1526 N N . HIS A 1 188 ? 2.047 -10.010 0.219 1.00 94.44 188 HIS A N 1
ATOM 1527 C CA . HIS A 1 188 ? 0.636 -10.050 -0.180 1.00 94.44 188 HIS A CA 1
ATOM 1528 C C . HIS A 1 188 ? 0.409 -9.876 -1.682 1.00 94.44 188 HIS A C 1
ATOM 1530 O O . HIS A 1 188 ? -0.475 -10.510 -2.249 1.00 94.44 188 HIS A O 1
ATOM 1536 N N . ILE A 1 189 ? 1.179 -8.991 -2.317 1.00 95.25 189 ILE A N 1
ATOM 1537 C CA . ILE A 1 189 ? 1.028 -8.662 -3.743 1.00 95.25 189 ILE A CA 1
ATOM 1538 C C . ILE A 1 189 ? 2.213 -9.147 -4.582 1.00 95.25 189 ILE A C 1
ATOM 1540 O O . ILE A 1 189 ? 2.296 -8.823 -5.766 1.00 95.25 189 ILE A O 1
ATOM 1544 N N . ARG A 1 190 ? 3.099 -9.955 -3.985 1.00 95.31 190 ARG A N 1
ATOM 1545 C CA . ARG A 1 190 ? 4.311 -10.496 -4.613 1.00 95.31 190 ARG A CA 1
ATOM 1546 C C . ARG A 1 190 ? 4.014 -11.200 -5.931 1.00 95.31 190 ARG A C 1
ATOM 1548 O O . ARG A 1 190 ? 4.714 -10.990 -6.913 1.00 95.31 190 ARG A O 1
ATOM 1555 N N . ASP A 1 191 ? 2.964 -12.014 -5.958 1.00 93.44 191 ASP A N 1
ATOM 1556 C CA . ASP A 1 191 ? 2.615 -12.818 -7.130 1.00 93.44 191 ASP A CA 1
ATOM 1557 C C . ASP A 1 191 ? 2.137 -11.976 -8.324 1.00 93.44 191 ASP A C 1
ATOM 1559 O O . ASP A 1 191 ? 2.209 -12.446 -9.456 1.00 93.44 191 ASP A O 1
ATOM 1563 N N . PHE A 1 192 ? 1.686 -10.736 -8.100 1.00 93.69 192 PHE A N 1
ATOM 1564 C CA . PHE A 1 192 ? 1.359 -9.782 -9.172 1.00 93.69 192 PHE A CA 1
ATOM 1565 C C . PHE A 1 192 ? 2.590 -9.034 -9.694 1.00 93.69 192 PHE A C 1
ATOM 1567 O O . PHE A 1 192 ? 2.520 -8.386 -10.732 1.00 93.69 192 PHE A O 1
ATOM 1574 N N . MET A 1 193 ? 3.705 -9.110 -8.965 1.00 95.50 193 MET A N 1
ATOM 1575 C CA . MET A 1 193 ? 4.992 -8.509 -9.316 1.00 95.50 193 MET A CA 1
ATOM 1576 C C . MET A 1 193 ? 5.988 -9.552 -9.840 1.00 95.50 193 MET A C 1
ATOM 1578 O O . MET A 1 193 ? 7.192 -9.300 -9.881 1.00 95.50 193 MET A O 1
ATOM 1582 N N . ASP A 1 194 ? 5.512 -10.742 -10.211 1.00 93.50 194 ASP A N 1
ATOM 1583 C CA . ASP A 1 194 ? 6.338 -11.756 -10.863 1.00 93.50 194 ASP A CA 1
ATOM 1584 C C . ASP A 1 194 ? 6.585 -11.369 -12.335 1.00 93.50 194 ASP A C 1
ATOM 1586 O O . ASP A 1 194 ? 5.833 -10.607 -12.946 1.00 93.50 194 ASP A O 1
ATOM 1590 N N . LYS A 1 195 ? 7.638 -11.922 -12.939 1.00 92.12 195 LYS A N 1
ATOM 1591 C CA . LYS A 1 195 ? 8.007 -11.650 -14.337 1.00 92.12 195 LYS A CA 1
ATOM 1592 C C . LYS A 1 195 ? 6.919 -12.074 -15.327 1.00 92.12 195 LYS A C 1
ATOM 1594 O O . LYS A 1 195 ? 6.850 -11.565 -16.444 1.00 92.12 195 LYS A O 1
ATOM 1599 N N . ASN A 1 196 ? 6.118 -13.065 -14.948 1.00 91.38 196 ASN A N 1
ATOM 1600 C CA . ASN A 1 196 ? 5.035 -13.605 -15.753 1.00 91.38 196 ASN A CA 1
ATOM 1601 C C . ASN A 1 196 ? 3.747 -13.714 -14.934 1.00 91.38 196 ASN A C 1
ATOM 1603 O O . ASN A 1 196 ? 3.762 -13.849 -13.715 1.00 91.38 196 ASN A O 1
ATOM 1607 N N . MET A 1 197 ? 2.618 -13.738 -15.636 1.00 88.56 197 MET A N 1
ATOM 1608 C CA . MET A 1 197 ? 1.286 -13.797 -15.030 1.00 88.56 197 MET A CA 1
ATOM 1609 C C . MET A 1 197 ? 0.894 -15.198 -14.535 1.00 88.56 197 MET A C 1
ATOM 1611 O O . MET A 1 197 ? -0.248 -15.396 -14.136 1.00 88.56 197 MET A O 1
ATOM 1615 N N . ASN A 1 198 ? 1.782 -16.201 -14.551 1.00 90.31 198 ASN A N 1
ATOM 1616 C CA . ASN A 1 198 ? 1.384 -17.587 -14.272 1.00 90.31 198 ASN A CA 1
ATOM 1617 C C . ASN A 1 198 ? 0.815 -17.754 -12.858 1.00 90.31 198 ASN A C 1
ATOM 1619 O O . ASN A 1 198 ? -0.179 -18.455 -12.669 1.00 90.31 198 ASN A O 1
ATOM 1623 N N . ARG A 1 199 ? 1.416 -17.096 -11.859 1.00 88.06 199 ARG A N 1
ATOM 1624 C CA . ARG A 1 199 ? 0.910 -17.125 -10.478 1.00 88.06 199 ARG A CA 1
ATOM 1625 C C . ARG A 1 199 ? -0.425 -16.406 -10.358 1.00 88.06 199 ARG A C 1
ATOM 1627 O O . ARG A 1 199 ? -1.367 -16.971 -9.809 1.00 88.06 199 ARG A O 1
ATOM 1634 N N . THR A 1 200 ? -0.523 -15.215 -10.942 1.00 89.50 200 THR A N 1
ATOM 1635 C CA . THR A 1 200 ? -1.764 -14.439 -10.994 1.00 89.50 200 THR A CA 1
ATOM 1636 C C . THR A 1 200 ? -2.891 -15.227 -11.656 1.00 89.50 200 THR A C 1
ATOM 1638 O O . THR A 1 200 ? -3.982 -15.293 -11.105 1.00 89.50 200 THR A O 1
ATOM 1641 N N . ASN A 1 201 ? -2.626 -15.905 -12.772 1.00 90.38 201 ASN A N 1
ATOM 1642 C CA . ASN A 1 201 ? -3.608 -16.727 -13.478 1.00 90.38 201 ASN A CA 1
ATOM 1643 C C . ASN A 1 201 ? -4.085 -17.913 -12.629 1.00 90.38 201 ASN A C 1
ATOM 1645 O O . ASN A 1 201 ? -5.277 -18.207 -12.614 1.00 90.38 201 ASN A O 1
ATOM 1649 N N . ARG A 1 202 ? -3.186 -18.558 -11.870 1.00 90.25 202 ARG A N 1
ATOM 1650 C CA . ARG A 1 202 ? -3.574 -19.596 -10.896 1.00 90.25 202 ARG A CA 1
ATOM 1651 C C . ARG A 1 202 ? -4.436 -19.043 -9.764 1.00 90.25 202 ARG A C 1
ATOM 1653 O O . ARG A 1 202 ? -5.340 -19.724 -9.305 1.00 90.25 202 ARG A O 1
ATOM 1660 N N . MET A 1 203 ? -4.175 -17.821 -9.310 1.00 90.31 203 MET A N 1
ATOM 1661 C CA . MET A 1 203 ? -5.025 -17.178 -8.309 1.00 90.31 203 MET A CA 1
ATOM 1662 C C . MET A 1 203 ? -6.397 -16.812 -8.898 1.00 90.31 203 MET A C 1
ATOM 1664 O O . MET A 1 203 ? -7.419 -17.032 -8.257 1.00 90.31 203 MET A O 1
ATOM 1668 N N . LEU A 1 204 ? -6.435 -16.301 -10.132 1.00 89.81 204 LEU A N 1
ATOM 1669 C CA . LEU A 1 204 ? -7.676 -15.961 -10.829 1.00 89.81 204 LEU A CA 1
ATOM 1670 C C . LEU A 1 204 ? -8.533 -17.195 -11.125 1.00 89.81 204 LEU A C 1
ATOM 1672 O O . LEU A 1 204 ? -9.752 -17.095 -11.074 1.00 89.81 204 LEU A O 1
ATOM 1676 N N . SER A 1 205 ? -7.949 -18.370 -11.368 1.00 89.88 205 SER A N 1
ATOM 1677 C CA . SER A 1 205 ? -8.751 -19.586 -11.562 1.00 89.88 205 SER A CA 1
ATOM 1678 C C . SER A 1 205 ? -9.513 -20.006 -10.298 1.00 89.88 205 SER A C 1
ATOM 1680 O O . SER A 1 205 ? -10.602 -20.573 -10.404 1.00 89.88 205 SER A O 1
ATOM 1682 N N 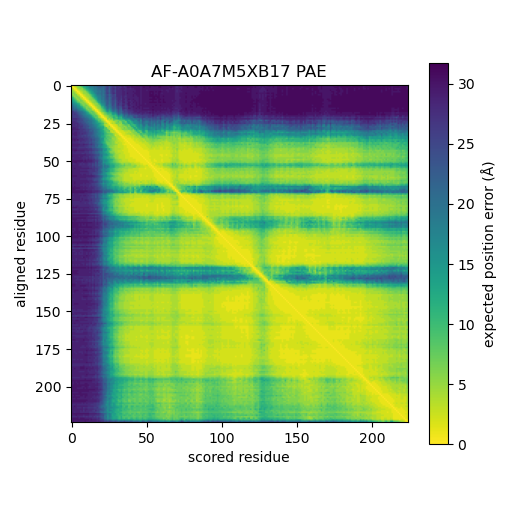. LEU A 1 206 ? -9.018 -19.655 -9.102 1.00 92.12 206 LEU A N 1
ATOM 1683 C CA . LEU A 1 206 ? -9.747 -19.873 -7.847 1.00 92.12 206 LEU A CA 1
ATOM 1684 C C . LEU A 1 206 ? -11.041 -19.055 -7.776 1.00 92.12 206 LEU A C 1
ATOM 1686 O O . LEU A 1 206 ? -11.973 -19.476 -7.096 1.00 92.12 206 LEU A O 1
ATOM 1690 N N . PHE A 1 207 ? -11.132 -17.926 -8.488 1.00 91.81 207 PHE A N 1
ATOM 1691 C CA . PHE A 1 207 ? -12.363 -17.138 -8.549 1.00 91.81 207 PHE A CA 1
ATOM 1692 C C . PHE A 1 207 ? -13.526 -17.971 -9.091 1.00 91.81 207 PHE A C 1
ATOM 1694 O O . PHE A 1 207 ? -14.579 -18.003 -8.465 1.00 91.81 207 PHE A O 1
ATOM 1701 N N . TYR A 1 208 ? -13.320 -18.706 -10.189 1.00 90.56 208 TYR A N 1
ATOM 1702 C CA . TYR A 1 208 ? -14.350 -19.584 -10.753 1.00 90.56 208 TYR A CA 1
ATOM 1703 C C . TYR A 1 208 ? -14.693 -20.740 -9.813 1.00 90.56 208 TYR A C 1
ATOM 1705 O O . TYR A 1 208 ? -15.865 -21.064 -9.642 1.00 90.56 208 TYR A O 1
ATOM 1713 N N . ALA A 1 209 ? -13.697 -21.306 -9.122 1.00 91.75 209 ALA A N 1
ATOM 1714 C CA . ALA A 1 209 ? -13.943 -22.343 -8.122 1.00 91.75 209 ALA A CA 1
ATOM 1715 C C . ALA A 1 209 ? -14.842 -21.832 -6.982 1.00 91.75 209 ALA A C 1
ATOM 1717 O O . ALA A 1 209 ? -15.802 -22.506 -6.611 1.00 91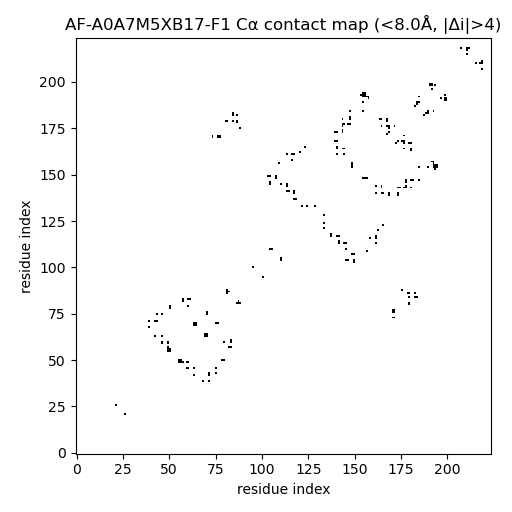.75 209 ALA A O 1
ATOM 1718 N N . VAL A 1 210 ? -14.579 -20.630 -6.459 1.00 94.62 210 VAL A N 1
ATOM 1719 C CA . VAL A 1 210 ? -15.424 -19.991 -5.436 1.00 94.62 210 VAL A CA 1
ATOM 1720 C C . VAL A 1 210 ? -16.800 -19.648 -6.002 1.00 94.62 210 VAL A C 1
ATOM 1722 O O . VAL A 1 210 ? -17.808 -19.947 -5.365 1.00 94.62 210 VAL A O 1
ATOM 1725 N N . LEU A 1 211 ? -16.857 -19.072 -7.204 1.00 94.19 211 LEU A N 1
ATOM 1726 C CA . LEU A 1 211 ? -18.105 -18.680 -7.847 1.00 94.19 211 LEU A CA 1
ATOM 1727 C C . LEU A 1 211 ? -19.024 -19.886 -8.056 1.00 94.19 211 LEU A C 1
ATOM 1729 O O . LEU A 1 211 ? -20.189 -19.808 -7.692 1.00 94.19 211 LEU A O 1
ATOM 1733 N N . SER A 1 212 ? -18.488 -21.032 -8.488 1.00 93.44 212 SER A N 1
ATOM 1734 C CA . SER A 1 212 ? -19.256 -22.275 -8.654 1.00 93.44 212 SER A CA 1
ATOM 1735 C C . SER A 1 212 ? -19.949 -22.748 -7.365 1.00 93.44 212 SER A C 1
ATOM 1737 O O . SER A 1 212 ? -20.969 -23.432 -7.421 1.00 93.44 212 SER A O 1
ATOM 1739 N N . LYS A 1 213 ? -19.406 -22.392 -6.189 1.00 95.75 213 LYS A N 1
ATOM 1740 C CA . LYS A 1 213 ? -19.972 -22.745 -4.877 1.00 95.75 213 LYS A CA 1
ATOM 1741 C C . LYS A 1 213 ? -21.026 -21.761 -4.385 1.00 95.75 213 LYS A C 1
ATOM 1743 O O . LYS A 1 213 ? -21.816 -22.132 -3.523 1.00 95.75 213 LYS A O 1
ATOM 1748 N N . VAL A 1 214 ? -21.018 -20.531 -4.891 1.00 96.56 214 VAL A N 1
ATOM 1749 C CA . VAL A 1 214 ? -21.927 -19.459 -4.461 1.00 96.56 214 VAL A CA 1
ATOM 1750 C C . VAL A 1 214 ? -23.067 -19.271 -5.461 1.00 96.56 214 VAL A C 1
ATOM 1752 O O . VAL A 1 214 ? -24.215 -19.139 -5.051 1.00 96.56 214 VAL A O 1
ATOM 1755 N N . ASP A 1 215 ? -22.754 -19.274 -6.755 1.00 95.94 215 ASP A N 1
ATOM 1756 C CA . ASP A 1 215 ? -23.690 -19.055 -7.854 1.00 95.94 215 ASP A CA 1
ATOM 1757 C C . ASP A 1 215 ? -23.219 -19.791 -9.121 1.00 95.94 215 ASP A C 1
ATOM 1759 O O . ASP A 1 215 ? -22.438 -19.287 -9.935 1.00 95.94 215 ASP A O 1
ATOM 1763 N N . GLN A 1 216 ? -23.715 -21.016 -9.287 1.00 94.38 216 GLN A N 1
ATOM 1764 C CA . GLN A 1 216 ? -23.389 -21.857 -10.436 1.00 94.38 216 GLN A CA 1
ATOM 1765 C C . GLN A 1 216 ? -23.985 -21.321 -11.747 1.00 94.38 216 GLN A C 1
ATOM 1767 O O . GLN A 1 216 ? -23.411 -21.523 -12.816 1.00 94.38 216 GLN A O 1
ATOM 1772 N N . GLN A 1 217 ? -25.129 -20.633 -11.695 1.00 95.25 217 GLN A N 1
ATOM 1773 C CA . GLN A 1 217 ? -25.759 -20.099 -12.901 1.00 95.25 217 GLN A CA 1
ATOM 1774 C C . GLN A 1 217 ? -24.912 -18.967 -13.490 1.00 95.25 217 GLN A C 1
ATOM 1776 O O . GLN A 1 217 ? -24.698 -18.923 -14.705 1.00 95.25 217 GLN A O 1
ATOM 1781 N N . LEU A 1 218 ? -24.397 -18.081 -12.633 1.00 94.69 218 LEU A N 1
ATOM 1782 C CA . LEU A 1 218 ? -23.490 -17.017 -13.046 1.00 94.69 218 LEU A CA 1
ATOM 1783 C C . LEU A 1 218 ? -22.152 -17.572 -13.545 1.00 94.69 218 LEU A C 1
ATOM 1785 O O . LEU A 1 218 ? -21.648 -17.108 -14.565 1.00 94.69 218 LEU A O 1
ATOM 1789 N N . GLU A 1 219 ? -21.594 -18.584 -12.878 1.00 93.75 219 GLU A N 1
ATOM 1790 C CA . GLU A 1 219 ? -20.366 -19.248 -13.332 1.00 93.75 219 GLU A CA 1
ATOM 1791 C C . GLU A 1 219 ? -20.515 -19.815 -14.751 1.00 93.75 219 GLU A C 1
ATOM 1793 O O . GLU A 1 219 ? -19.720 -19.487 -15.633 1.00 93.75 219 GLU A O 1
ATOM 1798 N N . GLN A 1 220 ? -21.578 -20.581 -15.007 1.00 92.44 220 GLN A N 1
ATOM 1799 C CA . GLN A 1 220 ? -21.854 -21.122 -16.338 1.00 92.44 220 GLN A CA 1
ATOM 1800 C C . GLN A 1 220 ? -22.075 -20.035 -17.389 1.00 92.44 220 GLN A C 1
ATOM 1802 O O . GLN A 1 220 ? -21.729 -20.240 -18.549 1.00 92.44 220 GLN A O 1
ATOM 1807 N N . PHE A 1 221 ? -22.668 -18.897 -17.020 1.00 95.12 221 PHE A N 1
ATOM 1808 C CA . PHE A 1 221 ? -22.834 -17.774 -17.938 1.00 95.12 221 PHE A CA 1
ATOM 1809 C C . PHE A 1 221 ? -21.490 -17.135 -18.315 1.00 95.12 221 PHE A C 1
ATOM 1811 O O . PHE A 1 221 ? -21.305 -16.790 -19.475 1.00 95.12 221 PHE A O 1
ATOM 1818 N N . LEU A 1 222 ? -20.556 -17.003 -17.367 1.00 92.75 222 LEU A N 1
ATOM 1819 C CA . LEU A 1 222 ? -19.240 -16.395 -17.603 1.00 92.75 222 LEU A CA 1
ATOM 1820 C C . LEU A 1 222 ? -18.247 -17.314 -18.333 1.00 92.75 222 LEU A C 1
ATOM 1822 O O . LEU A 1 222 ? -17.295 -16.809 -18.922 1.00 92.75 222 LEU A O 1
ATOM 1826 N N . LEU A 1 223 ? -18.429 -18.638 -18.262 1.00 88.81 223 LEU A N 1
ATOM 1827 C CA . LEU A 1 223 ? -17.571 -19.622 -18.942 1.00 88.81 223 LEU A CA 1
ATOM 1828 C C . LEU A 1 223 ? -17.985 -19.927 -20.392 1.00 88.81 223 LEU A C 1
ATOM 1830 O O . LEU A 1 223 ? -17.245 -20.621 -21.090 1.00 88.81 223 LEU A O 1
ATOM 1834 N N . ARG A 1 224 ? -19.163 -19.466 -20.822 1.00 76.19 224 ARG A N 1
ATOM 1835 C CA . ARG A 1 224 ? -19.632 -19.573 -22.212 1.00 76.19 224 ARG A CA 1
ATOM 1836 C C . ARG A 1 224 ? -18.970 -18.526 -23.096 1.00 76.19 224 ARG A C 1
ATOM 1838 O O . ARG A 1 224 ? -18.686 -18.882 -24.259 1.00 76.19 224 ARG A O 1
#

Nearest PDB structures (foldseek):
  4hl4-assembly1_A  TM=9.578E-01  e=1.227E-12  Homo sapiens
  5tub-assembly2_B  TM=7.076E-01  e=1.046E-02  Squalomorphii
  5tuc-assembly2_B  TM=6.639E-01  e=9.968E-03  Sus scrofa
  5tuc-assembly1_A  TM=6.923E-01  e=1.544E-02  Sus scrofa
  4p17-assembly2_B  TM=6.289E-01  e=1.314E-01  Chlamydomonas reinhardtii